Protein AF-A0A853EMF3-F1 (afdb_monomer)

pLDDT: mean 90.05, std 19.2, range [25.66, 98.81]

Mean predicted aligned error: 7.73 Å

Organism: NCBI:txid131109

Sequence (362 aa):
PTPQAPRLLTWITPVLSARHAAAPGSALRLALEADLDLSVNSVAQLEAISAAARAQGATARIHLKVDTGMSRAGAVAEDLPELAEAVAQAQGEGVVAMVGLWSHLSRADEPDSGSTEEHLTRFRAAEEVVRQAGLRPRIRHLAATGGLLWHPEARLDLVRAGIGLYGLSPEPALASSAQLGLRPAMRLEAALLQVKRIEAGQAVSYGGTWSAPTPRWVGLVPLGYSDGIPRAASSCGPVAVGALRTTIVGRVCMDQVVIDLGPATDDHGAHLPAPAQPGDLAVLWGDPASDRDDVADRPGGQVGGGATSAVGSDRGDEGGSSSGGPRRAPVPSADDWALACGTINYEIVTRLGPRVPRCYAL

Secondary structure (DSSP, 8-state):
-BTTB---EE-------HHHHHSTT-HHHHHHHTT-EEEE-SHHHHHHHHHHHHHHT--EEEEEEB-SS--SSSB-TTTHHHHHHHHHHHHHTTSEEEEEEE---SSTT-GGGSHHHHHHHHHHHHHHHHHHTT---SEEE--BHHHHHH-GGG-TT--B--GGGGT--S-TTT--TTTTT------EEEE-SEEEEE-TT-EESGGG-EE-SSSEEEEEES--TTTT--GGGTTT-EEEETTEEEEB-S---SS-EEEEEEESB-TTSPBPPPSS-TTPEEEEE--TTGGGTTTS--PPPPPP--------------------PPPPPPPPPHHHHHHHHTS-HHHHHH---TTS------

Solvent-accessible surface area (backbone atoms only — not comparable to full-atom values): 19929 Å² total; per-residue (Å²): 120,46,97,92,50,64,77,48,73,46,74,85,63,82,83,42,56,42,70,58,17,38,36,88,85,18,73,58,33,51,38,55,77,68,63,39,34,36,42,35,44,46,55,65,41,46,48,12,50,40,31,16,15,57,66,68,77,40,59,39,39,31,27,46,29,35,37,42,74,51,83,80,74,33,22,41,80,85,53,35,58,63,37,31,42,53,51,35,52,39,33,76,72,54,30,32,41,70,44,24,40,34,43,56,70,74,46,36,72,42,76,89,66,56,50,54,61,50,28,50,52,44,45,54,53,48,51,50,52,35,43,73,43,73,46,73,61,80,36,38,32,38,13,36,41,35,18,54,74,70,31,74,83,39,26,70,74,39,65,49,67,50,57,50,76,46,13,38,46,86,38,54,91,82,41,39,24,69,81,70,73,36,61,44,70,61,69,46,69,44,49,23,72,40,57,47,79,46,52,54,68,47,60,30,60,71,88,44,77,29,53,32,90,45,40,24,27,36,33,33,36,77,51,8,45,69,39,32,46,58,58,61,22,37,54,45,26,45,32,15,42,62,61,41,69,38,32,29,42,13,42,48,35,60,58,29,32,37,29,52,62,45,61,32,39,52,100,85,68,50,80,43,74,75,86,66,52,58,62,44,56,37,29,45,25,25,41,52,66,59,75,72,62,71,84,67,84,77,85,74,85,81,79,87,82,84,90,84,88,85,89,86,88,85,88,81,94,74,91,74,79,81,79,74,68,86,67,56,34,68,39,29,31,47,59,56,42,10,60,47,45,75,56,50,41,69,61,54,73,67,43,58,31,88,83,52,82,85,83,82,87,130

Structure (mmCIF, N/CA/C/O backbone):
data_AF-A0A853EMF3-F1
#
_entry.id   AF-A0A853EMF3-F1
#
loop_
_atom_site.group_PDB
_atom_site.id
_atom_site.type_symbol
_atom_site.label_atom_id
_atom_site.label_alt_id
_atom_site.label_comp_id
_atom_site.label_asym_id
_atom_site.label_entity_id
_atom_site.label_seq_id
_atom_site.pdbx_PDB_ins_code
_atom_site.Cartn_x
_atom_site.Cartn_y
_atom_site.Cartn_z
_atom_site.occupancy
_atom_site.B_iso_or_equiv
_atom_site.auth_seq_id
_atom_site.auth_comp_id
_atom_site.auth_asym_id
_atom_site.auth_atom_id
_atom_site.pdbx_PDB_model_num
ATOM 1 N N . PRO A 1 1 ? -18.759 -14.953 11.437 1.00 71.69 1 PRO A N 1
ATOM 2 C CA . PRO A 1 1 ? -18.117 -14.633 10.139 1.00 71.69 1 PRO A CA 1
ATOM 3 C C . PRO A 1 1 ? -17.860 -15.911 9.333 1.00 71.69 1 PRO A C 1
ATOM 5 O O . PRO A 1 1 ? -17.385 -16.890 9.902 1.00 71.69 1 PRO A O 1
ATOM 8 N N . THR A 1 2 ? -18.180 -15.901 8.041 1.00 81.38 2 THR A N 1
ATOM 9 C CA . THR A 1 2 ? -17.811 -16.953 7.074 1.00 81.38 2 THR A CA 1
ATOM 10 C C . THR A 1 2 ? -17.068 -16.307 5.900 1.00 81.38 2 THR A C 1
ATOM 12 O O . THR A 1 2 ? -17.126 -15.084 5.767 1.00 81.38 2 THR A O 1
ATOM 15 N N . PRO A 1 3 ? -16.392 -17.071 5.024 1.00 77.19 3 PRO A N 1
ATOM 16 C CA . PRO A 1 3 ? -15.805 -16.503 3.808 1.00 77.19 3 PRO A CA 1
ATOM 17 C C . PRO A 1 3 ? -16.822 -15.764 2.918 1.00 77.19 3 PRO A C 1
ATOM 19 O O . PRO A 1 3 ? -16.464 -14.807 2.244 1.00 77.19 3 PRO A O 1
ATOM 22 N N . GLN A 1 4 ? -18.095 -16.175 2.945 1.00 81.06 4 GLN A N 1
ATOM 23 C CA . GLN A 1 4 ? -19.189 -15.579 2.167 1.00 81.06 4 GLN A CA 1
ATOM 24 C C . GLN A 1 4 ? -19.880 -14.408 2.886 1.00 81.06 4 GLN A C 1
ATOM 26 O O . GLN A 1 4 ? -20.585 -13.629 2.253 1.00 81.06 4 GLN A O 1
ATOM 31 N N . ALA A 1 5 ? -19.683 -14.282 4.198 1.00 83.75 5 ALA A N 1
ATOM 32 C CA . ALA A 1 5 ? -20.201 -13.201 5.029 1.00 83.75 5 ALA A CA 1
ATOM 33 C C . ALA A 1 5 ? -19.113 -12.769 6.030 1.00 83.75 5 ALA A C 1
ATOM 35 O O . ALA A 1 5 ? -19.186 -13.093 7.232 1.00 83.75 5 ALA A O 1
ATOM 36 N N . PRO A 1 6 ? -18.042 -12.111 5.541 1.00 87.44 6 PRO A N 1
ATOM 37 C CA . PRO A 1 6 ? -16.976 -11.641 6.404 1.00 87.44 6 PRO A CA 1
ATOM 38 C C . PRO A 1 6 ? -17.487 -10.505 7.291 1.00 87.44 6 PRO A C 1
ATOM 40 O O . PRO A 1 6 ? -18.351 -9.722 6.904 1.00 87.44 6 PRO A O 1
ATOM 43 N N . ARG A 1 7 ? -16.912 -10.389 8.490 1.00 90.44 7 ARG A N 1
ATOM 44 C CA . ARG A 1 7 ? -17.042 -9.155 9.268 1.00 90.44 7 ARG A CA 1
ATOM 45 C C . ARG A 1 7 ? -16.013 -8.169 8.751 1.00 90.44 7 ARG A C 1
ATOM 47 O O . ARG A 1 7 ? -14.837 -8.513 8.647 1.00 90.44 7 ARG A O 1
ATOM 54 N N . LEU A 1 8 ? -16.462 -6.963 8.446 1.00 94.94 8 LEU A N 1
ATOM 55 C CA . LEU A 1 8 ? -15.611 -5.894 7.952 1.00 94.94 8 LEU A CA 1
ATOM 56 C C . LEU A 1 8 ? -15.392 -4.878 9.069 1.00 94.94 8 LEU A C 1
ATOM 58 O O . LEU A 1 8 ? -16.347 -4.413 9.683 1.00 94.94 8 LEU A O 1
ATOM 62 N N . LEU A 1 9 ? -14.128 -4.549 9.321 1.00 95.81 9 LEU A N 1
ATOM 63 C CA . LEU A 1 9 ? -13.718 -3.467 10.211 1.00 95.81 9 LEU A CA 1
ATOM 64 C C . LEU A 1 9 ? -13.249 -2.296 9.351 1.00 95.81 9 LEU A C 1
ATOM 66 O O . LEU A 1 9 ? -12.313 -2.453 8.566 1.00 95.81 9 LEU A O 1
ATOM 70 N N . THR A 1 10 ? -13.833 -1.116 9.541 1.00 95.50 10 THR A N 1
ATOM 71 C CA . THR A 1 10 ? -13.239 0.131 9.043 1.00 95.50 10 THR A CA 1
ATOM 72 C C . THR A 1 10 ? -12.489 0.834 10.165 1.00 95.50 10 THR A C 1
ATOM 74 O O . THR A 1 10 ? -12.977 0.959 11.288 1.00 95.50 10 THR A O 1
ATOM 77 N N . TRP A 1 11 ? -11.273 1.292 9.870 1.00 92.25 11 TRP A N 1
ATOM 78 C CA . TRP A 1 11 ? -10.449 2.038 10.824 1.00 92.25 11 TRP A CA 1
ATOM 79 C C . TRP A 1 11 ? -10.275 3.514 10.481 1.00 92.25 11 TRP A C 1
ATOM 81 O O . TRP A 1 11 ? -9.600 4.237 11.216 1.00 92.25 11 TRP A O 1
ATOM 91 N N . ILE A 1 12 ? -10.844 3.946 9.358 1.00 89.06 12 ILE A N 1
ATOM 92 C CA . ILE A 1 12 ? -10.871 5.343 8.942 1.00 89.06 12 ILE A CA 1
ATOM 93 C C . ILE A 1 12 ? -12.295 5.823 9.172 1.00 89.06 12 ILE A C 1
ATOM 95 O O . ILE A 1 12 ? -13.173 5.689 8.321 1.00 89.06 12 ILE A O 1
ATOM 99 N N . THR A 1 13 ? -12.510 6.330 10.377 1.00 85.81 13 THR A N 1
ATOM 100 C CA . THR A 1 13 ? -13.818 6.747 10.869 1.00 85.81 13 THR A CA 1
ATOM 101 C C . THR A 1 13 ? -13.861 8.278 10.880 1.00 85.81 13 THR A C 1
ATOM 103 O O . THR A 1 13 ? -12.957 8.894 11.453 1.00 85.81 13 THR A O 1
ATOM 106 N N . PRO A 1 14 ? -14.847 8.930 10.235 1.00 85.50 14 PRO A N 1
ATOM 107 C CA . PRO A 1 14 ? -14.902 10.387 10.199 1.00 85.50 14 PRO A CA 1
ATOM 108 C C . PRO A 1 14 ? -15.169 10.952 11.597 1.00 85.50 14 PRO A C 1
ATOM 110 O O . PRO A 1 14 ? -15.992 10.424 12.345 1.00 85.50 14 PRO A O 1
ATOM 113 N N . VAL A 1 15 ? -14.509 12.062 11.932 1.00 85.00 15 VAL A N 1
ATOM 114 C CA . VAL A 1 15 ? -14.828 12.836 13.136 1.00 85.00 15 VAL A CA 1
ATOM 115 C C . VAL A 1 15 ? -15.994 13.757 12.794 1.00 85.00 15 VAL A C 1
ATOM 117 O O . VAL A 1 15 ? -15.849 14.696 12.015 1.00 85.00 15 VAL A O 1
ATOM 120 N N . LEU A 1 16 ? -17.169 13.458 13.341 1.00 93.88 16 LEU A N 1
ATOM 121 C CA . LEU A 1 16 ? -18.398 14.219 13.128 1.00 93.88 16 LEU A CA 1
ATOM 122 C C . LEU A 1 16 ? -18.893 14.757 14.467 1.00 93.88 16 LEU A C 1
ATOM 124 O O . LEU A 1 16 ? -18.738 14.103 15.492 1.00 93.88 16 LEU A O 1
ATOM 128 N N . SER A 1 17 ? -19.559 15.911 14.468 1.00 96.50 17 SER A N 1
ATOM 129 C CA . SER A 1 17 ? -20.337 16.295 15.649 1.00 96.50 17 SER A CA 1
ATOM 130 C C . SER A 1 17 ? -21.499 15.316 15.848 1.00 96.50 17 SER A C 1
ATOM 132 O O . SER A 1 17 ? -22.034 14.777 14.874 1.00 96.50 17 SER A O 1
ATOM 134 N N . ALA A 1 18 ? -21.947 15.129 17.093 1.00 95.38 18 ALA A N 1
ATOM 135 C CA . ALA A 1 18 ? -23.045 14.215 17.424 1.00 95.38 18 ALA A CA 1
ATOM 136 C C . ALA A 1 18 ? -24.302 14.442 16.557 1.00 95.38 18 ALA A C 1
ATOM 138 O O . ALA A 1 18 ? -24.909 13.490 16.068 1.00 95.38 18 ALA A O 1
ATOM 139 N N . ARG A 1 19 ? -24.650 15.709 16.283 1.00 96.75 19 ARG A N 1
ATOM 140 C CA . ARG A 1 19 ? -25.778 16.070 15.407 1.00 96.75 19 ARG A CA 1
ATOM 141 C C . ARG A 1 19 ? -25.594 15.564 13.973 1.00 96.75 19 ARG A C 1
ATOM 143 O O . ARG A 1 19 ? -26.536 15.019 13.406 1.00 96.75 19 ARG A O 1
ATOM 150 N N . HIS A 1 20 ? -24.412 15.747 13.381 1.00 97.62 20 HIS A N 1
ATOM 151 C CA . HIS A 1 20 ? -24.139 15.285 12.015 1.00 97.62 20 HIS A CA 1
ATOM 152 C C . HIS A 1 20 ? -24.022 13.762 11.940 1.00 97.62 20 HIS A C 1
ATOM 154 O O . HIS A 1 20 ? -24.464 13.166 10.964 1.00 97.62 20 HIS A O 1
ATOM 160 N N . ALA A 1 21 ? -23.484 13.125 12.980 1.00 97.38 21 ALA A N 1
ATOM 161 C CA . ALA A 1 21 ? -23.436 11.674 13.078 1.00 97.38 21 ALA A CA 1
ATOM 162 C C . ALA A 1 21 ? -24.841 11.047 13.157 1.00 97.38 21 ALA A C 1
ATOM 164 O O . ALA A 1 21 ? -25.104 10.053 12.486 1.00 97.38 21 ALA A O 1
ATOM 165 N N . ALA A 1 22 ? -25.764 11.645 13.914 1.00 97.31 22 ALA A N 1
ATOM 166 C CA . ALA A 1 22 ? -27.142 11.164 14.057 1.00 97.31 22 ALA A CA 1
ATOM 167 C C . ALA A 1 22 ? -28.035 11.422 12.823 1.00 97.31 22 ALA A C 1
ATOM 169 O O . ALA A 1 22 ? -29.068 10.762 12.651 1.00 97.31 22 ALA A O 1
ATOM 170 N N . ALA A 1 23 ? -27.656 12.375 11.965 1.00 97.88 23 ALA A N 1
ATOM 171 C CA . ALA A 1 23 ? -28.446 12.769 10.802 1.00 97.88 23 ALA A CA 1
ATOM 172 C C . ALA A 1 23 ? -28.676 11.585 9.838 1.00 97.88 23 ALA A C 1
ATOM 174 O O . ALA A 1 23 ? -27.732 10.842 9.562 1.00 97.88 23 ALA A O 1
ATOM 175 N N . PRO A 1 24 ? -29.898 11.392 9.303 1.00 96.81 24 PRO A N 1
ATOM 176 C CA . PRO A 1 24 ? -30.169 10.357 8.305 1.00 96.81 24 PRO A CA 1
ATOM 177 C C . PRO A 1 24 ? -29.177 10.401 7.136 1.00 96.81 24 PRO A C 1
ATOM 179 O O . PRO A 1 24 ? -28.864 11.476 6.630 1.00 96.81 24 PRO A O 1
ATOM 182 N N . GLY A 1 25 ? -28.675 9.234 6.725 1.00 95.25 25 GLY A N 1
ATOM 183 C CA . GLY A 1 25 ? -27.697 9.117 5.638 1.00 95.25 25 GLY A CA 1
ATOM 184 C C . GLY A 1 25 ? -26.268 9.550 5.989 1.00 95.25 25 GLY A C 1
ATOM 185 O O . GLY A 1 25 ? -25.425 9.600 5.095 1.00 95.25 25 GLY A O 1
ATOM 186 N N . SER A 1 26 ? -25.958 9.859 7.256 1.00 97.31 26 SER A N 1
ATOM 187 C CA . SER A 1 26 ? -24.572 10.115 7.663 1.00 97.31 26 SER A CA 1
ATOM 188 C C . SER A 1 26 ? -23.684 8.893 7.406 1.00 97.31 26 SER A C 1
ATOM 190 O O . SER A 1 26 ? -24.135 7.750 7.480 1.00 97.31 26 SER A O 1
ATOM 192 N N . ALA A 1 27 ? -22.391 9.119 7.166 1.00 96.06 27 ALA A N 1
ATOM 193 C CA . ALA A 1 27 ? -21.442 8.032 6.920 1.00 96.06 27 ALA A CA 1
ATOM 194 C C . ALA A 1 27 ? -21.389 7.008 8.071 1.00 96.06 27 ALA A C 1
ATOM 196 O O . ALA A 1 27 ? -21.284 5.811 7.821 1.00 96.06 27 ALA A O 1
ATOM 197 N N . LEU A 1 28 ? -21.508 7.461 9.327 1.00 97.19 28 LEU A N 1
ATOM 198 C CA . LEU A 1 28 ? -21.548 6.561 10.484 1.00 97.19 28 LEU A CA 1
ATOM 199 C C . LEU A 1 28 ? -22.831 5.737 10.511 1.00 97.19 28 LEU A C 1
ATOM 201 O O . LEU A 1 28 ? -22.783 4.551 10.811 1.00 97.19 28 LEU A O 1
ATOM 205 N N . ARG A 1 29 ? -23.968 6.333 10.143 1.00 96.75 29 ARG A N 1
ATOM 206 C CA . ARG A 1 29 ? -25.222 5.593 10.046 1.00 96.75 29 ARG A CA 1
ATOM 207 C C . ARG A 1 29 ? -25.193 4.548 8.934 1.00 96.75 29 ARG A C 1
ATOM 209 O O . ARG A 1 29 ? -25.545 3.399 9.179 1.00 96.75 29 ARG A O 1
ATOM 216 N N . LEU A 1 30 ? -24.703 4.917 7.755 1.00 95.94 30 LEU A N 1
ATOM 217 C CA . LEU A 1 30 ? -24.536 3.980 6.643 1.00 95.94 30 LEU A CA 1
ATOM 218 C C . LEU A 1 30 ? -23.600 2.820 7.017 1.00 95.94 30 LEU A C 1
ATOM 220 O O . LEU A 1 30 ? -23.854 1.681 6.642 1.00 95.94 30 LEU A O 1
ATOM 224 N N . ALA A 1 31 ? -22.548 3.087 7.797 1.00 95.88 31 ALA A N 1
ATOM 225 C CA . ALA A 1 31 ? -21.644 2.046 8.276 1.00 95.88 31 ALA A CA 1
ATOM 226 C C . ALA A 1 31 ? -22.318 1.071 9.261 1.00 95.88 31 ALA A C 1
ATOM 228 O O . ALA A 1 31 ? -22.083 -0.132 9.176 1.00 95.88 31 ALA A O 1
ATOM 229 N N . LEU A 1 32 ? -23.167 1.571 10.166 1.00 95.94 32 LEU A N 1
ATOM 230 C CA . LEU A 1 32 ? -23.938 0.731 11.091 1.00 95.94 32 LEU A CA 1
ATOM 231 C C . LEU A 1 32 ? -25.006 -0.099 10.363 1.00 95.94 32 LEU A C 1
ATOM 233 O O . LEU A 1 32 ? -25.146 -1.286 10.640 1.00 95.94 32 LEU A O 1
ATOM 237 N N . GLU A 1 33 ? -25.708 0.496 9.395 1.00 95.62 33 GLU A N 1
ATOM 238 C CA . GLU A 1 33 ? -26.697 -0.192 8.548 1.00 95.62 33 GLU A CA 1
ATOM 239 C C . GLU A 1 33 ? -26.046 -1.302 7.704 1.00 95.62 33 GLU A C 1
ATOM 241 O O . GLU A 1 33 ? -26.648 -2.351 7.487 1.00 95.62 33 GLU A O 1
ATOM 246 N N . ALA A 1 34 ? -24.796 -1.096 7.281 1.00 94.62 34 ALA A N 1
ATOM 247 C CA . ALA A 1 34 ? -23.977 -2.087 6.585 1.00 94.62 34 ALA A CA 1
ATOM 248 C C . ALA A 1 34 ? -23.286 -3.101 7.523 1.00 94.62 34 ALA A C 1
ATOM 250 O O . ALA A 1 34 ? -22.465 -3.891 7.057 1.00 94.62 34 ALA A O 1
ATOM 251 N N . ASP A 1 35 ? -23.601 -3.083 8.824 1.00 94.06 35 ASP A N 1
ATOM 252 C CA . ASP A 1 35 ? -23.089 -4.017 9.833 1.00 94.06 35 ASP A CA 1
ATOM 253 C C . ASP A 1 35 ? -21.545 -4.055 9.917 1.00 94.06 35 ASP A C 1
ATOM 255 O O . ASP A 1 35 ? -20.918 -5.105 10.103 1.00 94.06 35 ASP A O 1
ATOM 259 N N . LEU A 1 36 ? -20.912 -2.883 9.775 1.00 96.25 36 LEU A N 1
ATOM 260 C CA . LEU A 1 36 ? -19.463 -2.718 9.900 1.00 96.25 36 LEU A CA 1
ATOM 261 C C . LEU A 1 36 ? -19.042 -2.596 11.372 1.00 96.25 36 LEU A C 1
ATOM 263 O O . LEU A 1 36 ? -19.653 -1.868 12.155 1.00 96.25 36 LEU A O 1
ATOM 267 N N . ASP A 1 37 ? -17.935 -3.247 11.731 1.00 97.44 37 ASP A N 1
ATOM 268 C CA . ASP A 1 37 ? -17.216 -2.935 12.967 1.00 97.44 37 ASP A CA 1
ATOM 269 C C . ASP A 1 37 ? -16.435 -1.622 12.752 1.00 97.44 37 ASP A C 1
ATOM 271 O O . ASP A 1 37 ? -15.874 -1.377 11.678 1.00 97.44 37 ASP A O 1
ATOM 275 N N . LEU A 1 38 ? -16.398 -0.757 13.768 1.00 97.94 38 LEU A N 1
ATOM 276 C CA . LEU A 1 38 ? -15.785 0.572 13.681 1.00 97.94 38 LEU A CA 1
ATOM 277 C C . LEU A 1 38 ? -14.572 0.678 14.601 1.00 97.94 38 LEU A C 1
ATOM 279 O O . LEU A 1 38 ? -14.643 0.340 15.781 1.00 97.94 38 LEU A O 1
ATOM 283 N N . SER A 1 39 ? -13.455 1.208 14.108 1.00 97.94 39 SER A N 1
ATOM 284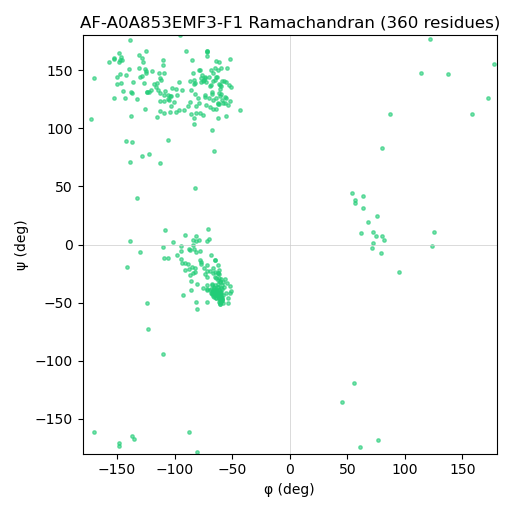 C CA . SER A 1 39 ? -12.369 1.596 15.005 1.00 97.94 39 SER A CA 1
ATOM 285 C C . SER A 1 39 ? -12.694 2.912 15.706 1.00 97.94 39 SER A C 1
ATOM 287 O O . SER A 1 39 ? -13.152 3.862 15.068 1.00 97.94 39 SER A O 1
ATOM 289 N N . VAL A 1 40 ? -12.353 2.989 16.991 1.00 97.69 40 VAL A N 1
ATOM 290 C CA . VAL A 1 40 ? -12.419 4.214 17.798 1.00 97.69 40 VAL A CA 1
ATOM 291 C C . VAL A 1 40 ? -11.068 4.476 18.453 1.00 97.69 40 VAL A C 1
ATOM 293 O O . VAL A 1 40 ? -10.399 3.534 18.881 1.00 97.69 40 VAL A O 1
ATOM 296 N N . ASN A 1 41 ? -10.634 5.734 18.486 1.00 96.62 41 ASN A N 1
ATOM 297 C CA . ASN A 1 41 ? -9.356 6.119 19.094 1.00 96.62 41 ASN A CA 1
ATOM 298 C C . ASN A 1 41 ? -9.396 7.415 19.914 1.00 96.62 41 ASN A C 1
ATOM 300 O O . ASN A 1 41 ? -8.358 7.832 20.412 1.00 96.62 41 ASN A O 1
ATOM 304 N N . SER A 1 42 ? -10.566 8.038 20.063 1.00 97.00 42 SER A N 1
ATOM 305 C CA . SER A 1 42 ? -10.752 9.231 20.888 1.00 97.00 42 SER A CA 1
ATOM 306 C C . SER A 1 42 ? -12.185 9.322 21.406 1.00 97.00 42 SER A C 1
ATOM 308 O O . SER A 1 42 ? -13.104 8.731 20.825 1.00 97.00 42 SER A O 1
ATOM 310 N N . VAL A 1 43 ? -12.387 10.091 22.479 1.00 97.31 43 VAL A N 1
ATOM 311 C CA . VAL A 1 43 ? -13.715 10.315 23.076 1.00 97.31 43 VAL A CA 1
ATOM 312 C C . VAL A 1 43 ? -14.650 10.987 22.069 1.00 97.31 43 VAL A C 1
ATOM 314 O O . VAL A 1 43 ? -15.764 10.520 21.861 1.00 97.31 43 VAL A O 1
ATOM 317 N N . ALA A 1 44 ? -14.170 11.992 21.331 1.00 96.19 44 ALA A N 1
ATOM 318 C CA . ALA A 1 44 ? -14.963 12.663 20.297 1.00 96.19 44 ALA A CA 1
ATOM 319 C C . ALA A 1 44 ? -15.452 11.702 19.191 1.00 96.19 44 ALA A C 1
ATOM 321 O O . ALA A 1 44 ? -16.584 11.811 18.714 1.00 96.19 44 ALA A O 1
ATOM 322 N N . GLN A 1 45 ? -14.627 10.727 18.783 1.00 97.12 45 GLN A N 1
ATOM 323 C CA . GLN A 1 45 ? -15.073 9.686 17.851 1.00 97.12 45 GLN A CA 1
ATOM 324 C C . GLN A 1 45 ? -16.115 8.760 18.482 1.00 97.12 45 GLN A C 1
ATOM 326 O O . GLN A 1 45 ? -17.098 8.417 17.823 1.00 97.12 45 GLN A O 1
ATOM 331 N N . LEU A 1 46 ? -15.920 8.365 19.744 1.00 97.94 46 LEU A N 1
ATOM 332 C CA . LEU A 1 46 ? -16.887 7.547 20.471 1.00 97.94 46 LEU A CA 1
ATOM 333 C C . LEU A 1 46 ? -18.243 8.250 20.573 1.00 97.94 46 LEU A C 1
ATOM 335 O O . LEU A 1 46 ? -19.269 7.617 20.331 1.00 97.94 46 LEU A O 1
ATOM 339 N N . GLU A 1 47 ? -18.266 9.544 20.887 1.00 97.50 47 GLU A N 1
ATOM 340 C CA . GLU A 1 47 ? -19.489 10.346 20.965 1.00 97.50 47 GLU A CA 1
ATOM 341 C C . GLU A 1 47 ? -20.235 10.370 19.629 1.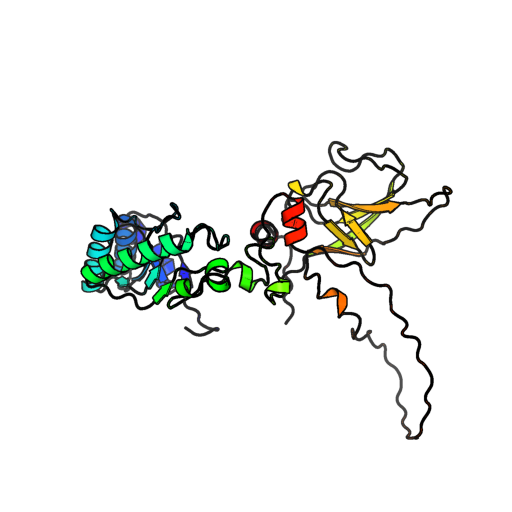00 97.50 47 GLU A C 1
ATOM 343 O O . GLU A 1 47 ? -21.447 10.142 19.594 1.00 97.50 47 GLU A O 1
ATOM 348 N N . ALA A 1 48 ? -19.517 10.577 18.521 1.00 97.81 48 ALA A N 1
ATOM 349 C CA . ALA A 1 48 ? -20.092 10.553 17.181 1.00 97.81 48 ALA A CA 1
ATOM 350 C C . ALA A 1 48 ? -20.707 9.182 16.851 1.00 97.81 48 ALA A C 1
ATOM 352 O O . ALA A 1 48 ? -21.867 9.100 16.439 1.00 97.81 48 ALA A O 1
ATOM 353 N N . ILE A 1 49 ? -19.959 8.098 17.083 1.00 98.19 49 ILE A N 1
ATOM 354 C CA . ILE A 1 49 ? -20.431 6.720 16.874 1.00 98.19 49 ILE A CA 1
ATOM 355 C C . ILE A 1 49 ? -21.668 6.448 17.734 1.00 98.19 49 ILE A C 1
ATOM 357 O O . ILE A 1 49 ? -22.676 5.945 17.238 1.00 98.19 49 ILE A O 1
ATOM 361 N N . SER A 1 50 ? -21.623 6.835 19.006 1.00 98.31 50 SER A N 1
ATOM 362 C CA . SER A 1 50 ? -22.703 6.595 19.958 1.00 98.31 50 SER A CA 1
ATOM 363 C C . SER A 1 50 ? -23.957 7.407 19.617 1.00 98.31 50 SER A C 1
ATOM 365 O O . SER A 1 50 ? -25.073 6.930 19.802 1.00 98.31 50 SER A O 1
ATOM 367 N N . ALA A 1 51 ? -23.814 8.625 19.086 1.00 98.19 51 ALA A N 1
ATOM 368 C CA . ALA A 1 51 ? -24.938 9.422 18.597 1.00 98.19 51 ALA A CA 1
ATOM 369 C C . ALA A 1 51 ? -25.606 8.783 17.368 1.00 98.19 51 ALA A C 1
ATOM 371 O O . ALA A 1 51 ? -26.834 8.704 17.312 1.00 98.19 51 ALA A O 1
ATOM 372 N N . ALA A 1 52 ? -24.812 8.280 16.415 1.00 98.12 52 ALA A N 1
ATOM 373 C CA . ALA A 1 52 ? -25.326 7.544 15.259 1.00 98.12 52 ALA A CA 1
ATOM 374 C C . ALA A 1 52 ? -26.055 6.256 15.680 1.00 98.12 52 ALA A C 1
ATOM 376 O O . ALA A 1 52 ? -27.164 6.000 15.211 1.00 98.12 52 ALA A O 1
ATOM 377 N N . ALA A 1 53 ? -25.471 5.496 16.610 1.00 98.25 53 ALA A N 1
ATOM 378 C CA . ALA A 1 53 ? -26.036 4.261 17.149 1.00 98.25 53 ALA A CA 1
ATOM 379 C C . ALA A 1 53 ? -27.383 4.498 17.848 1.00 98.25 53 ALA A C 1
ATOM 381 O O . ALA A 1 53 ? -28.383 3.866 17.503 1.00 98.25 53 ALA A O 1
ATOM 382 N N . ARG A 1 54 ? -27.451 5.493 18.746 1.00 98.38 54 ARG A N 1
ATOM 383 C CA . ARG A 1 54 ? -28.701 5.885 19.421 1.00 98.38 54 ARG A CA 1
ATOM 384 C C . ARG A 1 54 ? -29.777 6.320 18.429 1.00 98.38 54 ARG A C 1
ATOM 386 O O . ARG A 1 54 ? -30.922 5.907 18.566 1.00 98.38 54 ARG A O 1
ATOM 393 N N . ALA A 1 55 ? -29.416 7.105 17.413 1.00 97.56 55 ALA A N 1
ATOM 394 C CA . ALA A 1 55 ? -30.361 7.562 16.394 1.00 97.56 55 ALA A CA 1
ATOM 395 C C . ALA A 1 55 ? -30.943 6.424 15.535 1.00 97.56 55 ALA A C 1
ATOM 397 O O . ALA A 1 55 ? -32.018 6.589 14.961 1.00 97.56 55 ALA A O 1
ATOM 398 N N . GLN A 1 56 ? -30.247 5.288 15.438 1.00 96.00 56 GLN A N 1
ATOM 399 C CA . GLN A 1 56 ? -30.739 4.085 14.761 1.00 96.00 56 GLN A CA 1
ATOM 400 C C . GLN A 1 56 ? -31.418 3.078 15.691 1.00 96.00 56 GLN A C 1
ATOM 402 O O . GLN A 1 56 ? -32.036 2.138 15.201 1.00 96.00 56 GLN A O 1
ATOM 407 N N . GLY A 1 57 ? -31.287 3.232 17.012 1.00 96.44 57 GLY A N 1
ATOM 408 C CA . GLY A 1 57 ? -31.645 2.170 17.954 1.00 96.44 57 GLY A CA 1
ATOM 409 C C . GLY A 1 57 ? -30.778 0.915 17.783 1.00 96.44 57 GLY A C 1
ATOM 410 O O . GLY A 1 57 ? -31.265 -0.193 17.985 1.00 96.44 57 GLY A O 1
ATOM 411 N N . ALA A 1 58 ? -29.517 1.086 17.377 1.00 96.62 58 ALA A N 1
ATOM 412 C CA . ALA A 1 58 ? -28.559 0.006 17.156 1.00 96.62 58 ALA A CA 1
ATOM 413 C C . ALA A 1 58 ? -27.447 0.022 18.215 1.00 96.62 58 ALA A C 1
ATOM 415 O O . ALA A 1 58 ? -27.157 1.058 18.813 1.00 96.62 58 ALA A O 1
ATOM 416 N N . THR A 1 59 ? -26.776 -1.116 18.399 1.00 98.38 59 THR A N 1
ATOM 417 C CA . THR A 1 59 ? -25.541 -1.209 19.191 1.00 98.38 59 THR A CA 1
ATOM 418 C C . THR A 1 59 ? -24.341 -1.194 18.251 1.00 98.38 59 THR A C 1
ATOM 420 O O . THR A 1 59 ? -24.137 -2.137 17.483 1.00 98.38 59 THR A O 1
ATOM 423 N N . ALA A 1 60 ? -23.517 -0.148 18.311 1.00 98.19 60 ALA A N 1
ATOM 424 C CA . ALA A 1 60 ? -22.321 -0.057 17.480 1.00 98.19 60 ALA A CA 1
ATOM 425 C C . ALA A 1 60 ? -21.230 -1.012 17.974 1.00 98.19 60 ALA A C 1
ATOM 427 O O . ALA A 1 60 ? -20.817 -0.980 19.133 1.00 98.19 60 ALA A O 1
ATOM 428 N N . ARG A 1 61 ? -20.714 -1.846 17.079 1.00 97.88 61 ARG A N 1
ATOM 429 C CA . ARG A 1 61 ? -19.599 -2.743 17.377 1.00 97.88 61 ARG A CA 1
ATOM 430 C C . ARG A 1 61 ? -18.283 -2.022 17.142 1.00 97.88 61 ARG A C 1
ATOM 432 O O . ARG A 1 61 ? -18.038 -1.538 16.039 1.00 97.88 61 ARG A O 1
ATOM 439 N N . ILE A 1 62 ? -17.440 -1.956 18.168 1.00 98.44 62 ILE A N 1
ATOM 440 C CA . ILE A 1 62 ? -16.222 -1.144 18.117 1.00 98.44 62 ILE A CA 1
ATOM 441 C C . ILE A 1 62 ? -14.950 -1.934 18.414 1.00 98.44 62 ILE A C 1
ATOM 443 O O . ILE A 1 62 ? -14.932 -2.863 19.224 1.00 98.44 62 ILE A O 1
ATOM 447 N N . HIS A 1 63 ? -13.866 -1.517 17.768 1.00 98.62 63 HIS A N 1
ATOM 448 C CA . HIS A 1 63 ? -12.502 -1.918 18.080 1.00 98.62 63 HIS A CA 1
ATOM 449 C C . HIS A 1 63 ? -11.742 -0.702 18.617 1.00 98.62 63 HIS A C 1
ATOM 451 O O . HIS A 1 63 ? -11.521 0.275 17.897 1.00 98.62 63 HIS A O 1
ATOM 457 N N . LEU A 1 64 ? -11.330 -0.757 19.882 1.00 98.56 64 LEU A N 1
ATOM 458 C CA . LEU A 1 64 ? -10.536 0.299 20.498 1.00 98.56 64 LEU A CA 1
ATOM 459 C C . LEU A 1 64 ? -9.115 0.242 19.939 1.00 98.56 64 LEU A C 1
ATOM 461 O O . LEU A 1 64 ? -8.436 -0.780 20.059 1.00 98.56 64 LEU A O 1
ATOM 465 N N . LYS A 1 65 ? -8.671 1.324 19.303 1.00 98.69 65 LYS A N 1
ATOM 466 C CA . LYS A 1 65 ? -7.314 1.437 18.781 1.00 98.69 65 LYS A CA 1
ATOM 467 C C . LYS A 1 65 ? -6.444 2.199 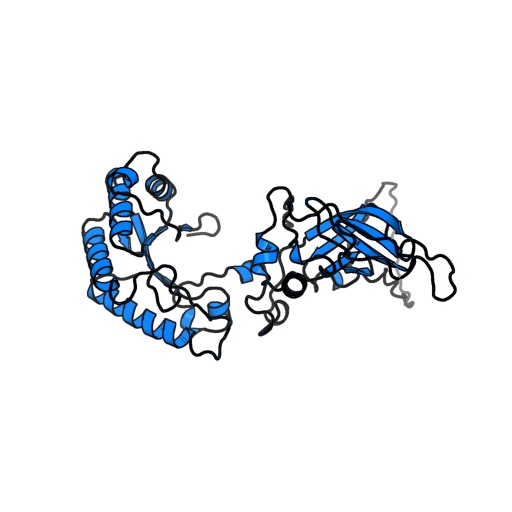19.761 1.00 98.69 65 LYS A C 1
ATOM 469 O O . LYS A 1 65 ? -6.773 3.324 20.124 1.00 98.69 65 LYS A O 1
ATOM 474 N N . VAL A 1 66 ? -5.301 1.625 20.096 1.00 98.56 66 VAL A N 1
ATOM 475 C CA . VAL A 1 66 ? -4.284 2.249 20.948 1.00 98.56 66 VAL A CA 1
ATOM 476 C C . VAL A 1 66 ? -3.038 2.540 20.130 1.00 98.56 66 VAL A C 1
ATOM 478 O O . VAL A 1 66 ? -2.700 1.778 19.219 1.00 98.56 66 VAL A O 1
ATOM 481 N N . ASP A 1 67 ? -2.369 3.652 20.406 1.00 98.50 67 ASP A N 1
ATOM 482 C CA . ASP A 1 67 ? -1.071 3.947 19.813 1.00 98.50 67 ASP A CA 1
ATOM 483 C C . ASP A 1 67 ? 0.027 3.352 20.693 1.00 98.50 67 ASP A C 1
ATOM 485 O O . ASP A 1 67 ? 0.164 3.684 21.867 1.00 98.50 67 ASP A O 1
ATOM 489 N N . THR A 1 68 ? 0.797 2.434 20.119 1.00 98.44 68 THR A N 1
ATOM 490 C CA . THR A 1 68 ? 1.895 1.741 20.808 1.00 98.44 68 THR A CA 1
ATOM 491 C C . THR A 1 68 ? 3.270 2.196 20.309 1.00 98.44 68 THR A C 1
ATOM 493 O O . THR A 1 68 ? 4.281 1.574 20.629 1.00 98.44 68 THR A O 1
ATOM 496 N N . GLY A 1 69 ? 3.319 3.293 19.544 1.00 96.56 69 GLY A N 1
ATOM 497 C CA . GLY A 1 69 ? 4.549 3.869 18.992 1.00 96.56 69 GLY A CA 1
ATOM 498 C C . GLY A 1 69 ? 4.534 4.053 17.475 1.00 96.56 69 GLY A C 1
ATOM 499 O O . GLY A 1 69 ? 5.580 4.312 16.895 1.00 96.56 69 GLY A O 1
ATOM 500 N N . MET A 1 70 ? 3.377 3.906 16.812 1.00 96.25 70 MET A N 1
ATOM 501 C CA . MET A 1 70 ? 3.274 4.220 15.381 1.00 96.25 70 MET A CA 1
ATOM 502 C C . MET A 1 70 ? 3.073 5.724 15.155 1.00 96.25 70 MET A C 1
ATOM 504 O O . MET A 1 70 ? 3.365 6.212 14.066 1.00 96.25 70 MET A O 1
ATOM 508 N N . SER A 1 71 ? 2.550 6.442 16.156 1.00 95.12 71 SER A N 1
ATOM 509 C CA . SER A 1 71 ? 2.300 7.890 16.107 1.00 95.12 71 SER A CA 1
ATOM 510 C C . SER A 1 71 ? 1.441 8.293 14.906 1.00 95.12 71 SER A C 1
ATOM 512 O O . SER A 1 71 ? 1.730 9.252 14.194 1.00 95.12 71 SER A O 1
ATOM 514 N N . ARG A 1 72 ? 0.373 7.520 14.662 1.00 93.00 72 ARG A N 1
ATOM 515 C CA . ARG A 1 72 ? -0.565 7.744 13.546 1.00 93.00 72 ARG A CA 1
ATOM 516 C C . ARG A 1 72 ? -1.998 7.903 14.025 1.00 93.00 72 ARG A C 1
ATOM 518 O O . ARG A 1 72 ? -2.580 8.970 13.928 1.00 93.00 72 ARG A O 1
ATOM 525 N N . ALA A 1 73 ? -2.605 6.805 14.450 1.00 93.56 73 ALA A N 1
ATOM 526 C CA . ALA A 1 73 ? -3.970 6.792 14.949 1.00 93.56 73 ALA A CA 1
ATOM 527 C C . ALA A 1 73 ? -4.054 5.734 16.037 1.00 93.56 73 ALA A C 1
ATOM 529 O O . ALA A 1 73 ? -3.539 4.631 15.839 1.00 93.56 73 ALA A O 1
ATOM 530 N N . GLY A 1 74 ? -4.771 6.049 17.106 1.00 97.25 74 GLY A N 1
ATOM 531 C CA . GLY A 1 74 ? -4.837 5.255 18.325 1.00 97.25 74 GLY A CA 1
ATOM 532 C C . GLY A 1 74 ? -4.770 6.187 19.531 1.00 97.25 74 GLY A C 1
ATOM 533 O O . GLY A 1 74 ? -4.124 7.226 19.446 1.00 97.25 74 GLY A O 1
ATOM 534 N N . ALA A 1 75 ? -5.447 5.834 20.619 1.00 98.19 75 ALA A N 1
ATOM 535 C CA . ALA A 1 75 ? -5.314 6.566 21.872 1.00 98.19 75 ALA A CA 1
ATOM 536 C C . ALA A 1 75 ? -3.901 6.366 22.426 1.00 98.19 75 ALA A C 1
ATOM 538 O O . ALA A 1 75 ? -3.428 5.226 22.511 1.00 98.19 75 ALA A O 1
ATOM 539 N N . VAL A 1 76 ? -3.232 7.462 22.774 1.00 98.38 76 VAL A N 1
ATOM 540 C CA . VAL A 1 76 ? -1.957 7.406 23.495 1.00 98.38 76 VAL A CA 1
ATOM 541 C C . VAL A 1 76 ? -2.196 6.970 24.941 1.00 98.38 76 VAL A C 1
ATOM 543 O O . VAL A 1 76 ? -3.329 6.967 25.421 1.00 98.38 76 VAL A O 1
ATOM 546 N N . ALA A 1 77 ? -1.131 6.586 25.646 1.00 97.94 77 ALA A N 1
ATOM 547 C CA . ALA A 1 77 ? -1.233 6.069 27.012 1.00 97.94 77 ALA A CA 1
ATOM 548 C C . ALA A 1 77 ? -1.907 7.052 27.989 1.00 97.94 77 ALA A C 1
ATOM 550 O O . ALA A 1 77 ? -2.586 6.612 28.910 1.00 97.94 77 ALA A O 1
ATOM 551 N N . GLU A 1 78 ? -1.731 8.355 27.766 1.00 98.19 78 GLU A N 1
ATOM 552 C CA . GLU A 1 78 ? -2.305 9.431 28.582 1.00 98.19 78 GLU A CA 1
ATOM 553 C C . GLU A 1 78 ? -3.825 9.569 28.385 1.00 98.19 78 GLU A C 1
ATOM 555 O O . GLU A 1 78 ? -4.547 9.745 29.361 1.00 98.19 78 GLU A O 1
ATOM 560 N N . ASP A 1 79 ? -4.314 9.399 27.152 1.00 98.25 79 ASP A N 1
ATOM 561 C CA . ASP A 1 79 ? -5.736 9.554 26.796 1.00 98.25 79 ASP A CA 1
ATOM 562 C C . ASP A 1 79 ? -6.544 8.256 26.977 1.00 98.25 79 ASP A C 1
ATOM 564 O O . ASP A 1 79 ? -7.777 8.260 27.045 1.00 98.25 79 ASP A O 1
ATOM 568 N N . LEU A 1 80 ? -5.861 7.107 26.998 1.00 98.69 80 LEU A N 1
ATOM 569 C CA . LEU A 1 80 ? -6.503 5.796 27.026 1.00 98.69 80 LEU A CA 1
ATOM 570 C C . LEU A 1 80 ? -7.413 5.572 28.249 1.00 98.69 80 LEU A C 1
ATOM 572 O O . LEU A 1 80 ? -8.481 4.996 28.040 1.00 98.69 80 LEU A O 1
ATOM 576 N N . PRO A 1 81 ? -7.060 5.982 29.486 1.00 98.75 81 PRO A N 1
ATOM 577 C CA . PRO A 1 81 ? -7.942 5.807 30.640 1.00 98.75 81 PRO A CA 1
ATOM 578 C C . PRO A 1 81 ? -9.306 6.481 30.450 1.00 98.75 81 PRO A C 1
ATOM 580 O O . PRO A 1 81 ? -10.331 5.813 30.573 1.00 98.75 81 PRO A O 1
ATOM 583 N N . GLU A 1 82 ? -9.321 7.757 30.048 1.00 98.69 82 GLU A N 1
ATOM 584 C CA . GLU A 1 82 ? -10.558 8.516 29.810 1.00 98.69 82 GLU A CA 1
ATOM 585 C C . GLU A 1 82 ? -11.407 7.858 28.713 1.00 98.69 82 GLU A C 1
ATOM 587 O O . GLU A 1 82 ? -12.611 7.640 28.871 1.00 98.69 82 GLU A O 1
ATOM 592 N N . LEU A 1 83 ? -10.773 7.466 27.604 1.00 98.75 83 LEU A N 1
ATOM 593 C CA . LEU A 1 83 ? -11.476 6.789 26.521 1.00 98.75 83 LEU A CA 1
ATOM 594 C C . LEU A 1 83 ? -12.032 5.424 26.951 1.00 98.75 83 LEU A C 1
ATOM 596 O O . LEU A 1 83 ? -13.148 5.073 26.569 1.00 98.75 83 LEU A O 1
ATOM 600 N N . ALA A 1 84 ? -11.280 4.642 27.725 1.00 98.81 84 ALA A N 1
ATOM 601 C CA . ALA A 1 84 ? -11.723 3.336 28.202 1.00 98.81 84 ALA A CA 1
ATOM 602 C C . ALA A 1 84 ? -12.931 3.462 29.143 1.00 98.81 84 ALA A C 1
ATOM 604 O O . ALA A 1 84 ? -13.891 2.705 28.998 1.00 98.81 84 ALA A O 1
ATOM 605 N N . GLU A 1 85 ? -12.933 4.442 30.047 1.00 98.81 85 GLU A N 1
ATOM 606 C CA . GLU A 1 85 ? -14.081 4.744 30.909 1.00 98.81 85 GLU A CA 1
ATOM 607 C C . GLU A 1 85 ? -15.311 5.154 30.090 1.00 98.81 85 GLU A C 1
ATOM 609 O O . GLU A 1 85 ? -16.401 4.609 30.288 1.00 98.81 85 GLU A O 1
ATOM 614 N N . ALA A 1 86 ? -15.137 6.034 29.100 1.00 98.75 86 ALA A N 1
ATOM 615 C CA . ALA A 1 86 ? -16.224 6.450 28.217 1.00 98.75 86 ALA A CA 1
ATOM 616 C C . ALA A 1 86 ? -16.798 5.270 27.407 1.00 98.75 86 ALA A C 1
ATOM 618 O O . ALA A 1 86 ? -18.018 5.143 27.257 1.00 98.75 86 ALA A O 1
ATOM 619 N N . VAL A 1 87 ? -15.940 4.365 26.917 1.00 98.81 87 VAL A N 1
ATOM 620 C CA . VAL A 1 87 ? -16.368 3.135 26.230 1.00 98.81 87 VAL A CA 1
ATOM 621 C C . VAL A 1 87 ? -17.134 2.212 27.181 1.00 98.81 87 VAL A C 1
ATOM 623 O O . VAL A 1 87 ? -18.168 1.667 26.791 1.00 98.81 87 VAL A O 1
ATOM 626 N N . ALA A 1 88 ? -16.667 2.040 28.419 1.00 98.81 88 ALA A N 1
ATOM 627 C CA . ALA A 1 88 ? -17.336 1.216 29.424 1.00 98.81 88 ALA A CA 1
ATOM 628 C C . ALA A 1 88 ? -18.737 1.742 29.753 1.00 98.81 88 ALA A C 1
ATOM 630 O O . ALA A 1 88 ? -19.694 0.964 29.763 1.00 98.81 88 ALA A O 1
ATOM 631 N N . GLN A 1 89 ? -18.873 3.058 29.927 1.00 98.75 89 GLN A N 1
ATOM 632 C CA . GLN A 1 89 ? -20.158 3.713 30.153 1.00 98.75 89 GLN A CA 1
ATOM 633 C C . GLN A 1 89 ? -21.117 3.494 28.973 1.00 98.75 89 GLN A C 1
ATOM 635 O O . GLN A 1 89 ? -22.229 2.996 29.156 1.00 98.75 89 GLN A O 1
ATOM 640 N N . ALA A 1 90 ? -20.672 3.778 27.745 1.00 98.62 90 ALA A N 1
ATOM 641 C CA . ALA A 1 90 ? -21.488 3.583 26.547 1.00 98.62 90 ALA A CA 1
ATOM 642 C C . ALA A 1 90 ? -21.878 2.106 26.327 1.00 98.62 90 ALA A C 1
ATOM 644 O O . ALA A 1 90 ? -22.950 1.817 25.787 1.00 98.62 90 ALA A O 1
ATOM 645 N N . GLN A 1 91 ? -21.029 1.162 26.749 1.00 98.62 91 GLN A N 1
ATOM 646 C CA . GLN A 1 91 ? -21.341 -0.265 26.709 1.00 98.62 91 GLN A CA 1
ATOM 647 C C . GLN A 1 91 ? -22.380 -0.659 27.765 1.00 98.62 91 GLN A C 1
ATOM 649 O O . GLN A 1 91 ? -23.273 -1.449 27.463 1.00 98.62 91 GLN A O 1
ATOM 654 N N . GLY A 1 92 ? -22.306 -0.096 28.974 1.00 98.25 92 GLY A N 1
ATOM 655 C CA . GLY A 1 92 ? -23.317 -0.287 30.020 1.00 98.25 92 GLY A CA 1
ATOM 656 C C . GLY A 1 92 ? -24.706 0.211 29.607 1.00 98.25 92 GLY A C 1
ATOM 657 O O . GLY A 1 92 ? -25.712 -0.393 29.967 1.00 98.25 92 GLY A O 1
ATOM 658 N N . GLU A 1 93 ? -24.759 1.256 28.779 1.00 98.12 93 GLU A N 1
ATOM 659 C CA . GLU A 1 93 ? -25.990 1.775 28.165 1.00 98.12 93 GLU A CA 1
ATOM 660 C C . GLU A 1 93 ? -26.490 0.935 26.972 1.00 98.12 93 GLU A C 1
ATOM 662 O O . GLU A 1 93 ? -27.549 1.224 26.416 1.00 98.12 93 GLU A O 1
ATOM 667 N N . GLY A 1 94 ? -25.735 -0.080 26.536 1.00 98.31 94 GLY A N 1
ATOM 668 C CA . GLY A 1 94 ? -26.057 -0.901 25.363 1.00 98.31 94 GLY A CA 1
ATOM 669 C C . GLY A 1 94 ? -25.865 -0.190 24.017 1.00 98.31 94 GLY A C 1
ATOM 670 O O . GLY A 1 94 ? -26.274 -0.710 22.978 1.00 98.31 94 GLY A O 1
ATOM 671 N N . VAL A 1 95 ? -25.238 0.989 24.011 1.00 98.56 95 VAL A N 1
ATOM 672 C CA . VAL A 1 95 ? -25.051 1.821 22.811 1.00 98.56 95 VAL A CA 1
ATOM 673 C C . VAL A 1 95 ? -23.880 1.325 21.972 1.00 98.56 95 VAL A C 1
ATOM 675 O O . VAL A 1 95 ? -23.925 1.377 20.741 1.00 98.56 95 VAL A O 1
ATOM 678 N N . VAL A 1 96 ? -22.840 0.810 22.627 1.00 98.44 96 VAL A N 1
ATOM 679 C CA . VAL A 1 96 ? -21.694 0.187 21.962 1.00 98.44 96 VAL A CA 1
ATOM 680 C C . VAL A 1 96 ? -21.419 -1.204 22.523 1.00 98.44 96 VAL A C 1
ATOM 682 O O . VAL A 1 96 ? -21.768 -1.520 23.655 1.00 98.44 96 VAL A O 1
ATOM 685 N N . ALA A 1 97 ? -20.754 -2.037 21.735 1.00 98.19 97 ALA A N 1
ATOM 686 C CA . ALA A 1 97 ? -20.179 -3.298 22.176 1.00 98.19 97 ALA A CA 1
ATOM 687 C C . ALA A 1 97 ? -18.698 -3.314 21.797 1.00 98.19 97 ALA A C 1
ATOM 689 O O . ALA A 1 97 ? -18.360 -3.287 20.609 1.00 98.19 97 ALA A O 1
ATOM 690 N N . MET A 1 98 ? -17.808 -3.372 22.791 1.00 97.88 98 MET A N 1
ATOM 691 C CA . MET A 1 98 ? -16.376 -3.485 22.534 1.00 97.88 98 MET A CA 1
ATOM 692 C C . MET A 1 98 ? -16.033 -4.912 22.106 1.00 97.88 98 MET A C 1
ATOM 694 O O . MET A 1 98 ? -16.104 -5.865 22.880 1.00 97.88 98 MET A O 1
ATOM 698 N N . VAL A 1 99 ? -15.648 -5.052 20.844 1.00 97.75 99 VAL A N 1
ATOM 699 C CA . VAL A 1 99 ? -15.311 -6.333 20.220 1.00 97.75 99 VAL A CA 1
ATOM 700 C C . VAL A 1 99 ? -13.823 -6.608 20.338 1.00 97.75 99 VAL A C 1
ATOM 702 O O . VAL A 1 99 ? -13.435 -7.733 20.658 1.00 97.75 99 VAL A O 1
ATOM 705 N N . GLY A 1 100 ? -12.991 -5.594 20.100 1.00 98.19 100 GLY A N 1
ATOM 706 C CA . GLY A 1 100 ? -11.553 -5.792 20.037 1.00 98.19 100 GLY A CA 1
ATOM 707 C C . GLY A 1 100 ? -10.716 -4.630 20.537 1.00 98.19 100 GLY A C 1
ATOM 708 O O . GLY A 1 100 ? -11.179 -3.496 20.644 1.00 98.19 100 GLY A O 1
ATOM 709 N N . LEU A 1 101 ? -9.464 -4.953 20.839 1.00 98.81 101 LEU A N 1
ATOM 710 C CA . LEU A 1 101 ? -8.395 -4.015 21.163 1.00 98.81 101 LEU A CA 1
ATOM 711 C C . LEU A 1 101 ? -7.275 -4.214 20.149 1.00 98.81 101 LEU A C 1
ATOM 713 O O . LEU A 1 101 ? -6.886 -5.350 19.861 1.00 98.81 101 LEU A O 1
ATOM 717 N N . TRP A 1 102 ? -6.753 -3.131 19.586 1.00 98.81 102 TRP A N 1
ATOM 718 C CA . TRP A 1 102 ? -5.760 -3.267 18.533 1.00 98.81 102 TRP A CA 1
ATOM 719 C C . TRP A 1 102 ? -4.792 -2.108 18.404 1.00 98.81 102 TRP A C 1
ATOM 721 O O . TRP A 1 102 ? -5.045 -0.989 18.840 1.00 98.81 102 TRP A O 1
ATOM 731 N N . SER A 1 103 ? -3.670 -2.397 17.755 1.00 98.62 103 SER A N 1
ATOM 732 C CA . SER A 1 103 ? -2.684 -1.403 17.352 1.00 98.62 103 SER A CA 1
ATOM 733 C C . SER A 1 103 ? -2.003 -1.833 16.050 1.00 98.62 103 SER A C 1
ATOM 735 O O . SER A 1 103 ? -2.438 -2.775 15.373 1.00 98.62 103 SER A O 1
ATOM 737 N N . HIS A 1 104 ? -0.954 -1.118 15.662 1.00 98.38 104 HIS A N 1
ATOM 738 C CA . HIS A 1 104 ? -0.196 -1.370 14.448 1.00 98.38 104 HIS A CA 1
ATOM 739 C C . HIS A 1 104 ? 1.296 -1.223 14.737 1.00 98.38 104 HIS A C 1
ATOM 741 O O . HIS A 1 104 ? 1.710 -0.235 15.338 1.00 98.38 104 HIS A O 1
ATOM 747 N N . LEU A 1 105 ? 2.076 -2.214 14.313 1.00 98.25 105 LEU A N 1
ATOM 748 C CA . LEU A 1 105 ? 3.529 -2.196 14.434 1.00 98.25 105 LEU A CA 1
ATOM 749 C C . LEU A 1 105 ? 4.117 -1.198 13.433 1.00 98.25 105 LEU A C 1
ATOM 751 O O . LEU A 1 105 ? 3.639 -1.117 12.300 1.00 98.25 105 LEU A O 1
ATOM 755 N N . SER A 1 106 ? 5.132 -0.446 13.851 1.00 96.88 106 SER A N 1
ATOM 756 C CA . SER A 1 106 ? 5.809 0.533 12.993 1.00 96.88 106 SER A CA 1
ATOM 757 C C . SER A 1 106 ? 6.933 -0.087 12.159 1.00 96.88 106 SER A C 1
ATOM 759 O O . SER A 1 106 ? 7.071 0.256 10.990 1.00 96.88 106 SER A O 1
ATOM 761 N N . ARG A 1 107 ? 7.699 -1.014 12.748 1.00 97.12 107 ARG A N 1
ATOM 762 C CA . ARG A 1 107 ? 8.918 -1.604 12.166 1.00 97.12 107 ARG A CA 1
ATOM 763 C C . ARG A 1 107 ? 8.939 -3.131 12.279 1.00 97.12 107 ARG A C 1
ATOM 765 O O . ARG A 1 107 ? 9.961 -3.734 12.579 1.00 97.12 107 ARG A O 1
ATOM 772 N N . ALA A 1 108 ? 7.788 -3.773 12.062 1.00 97.12 108 ALA A N 1
ATOM 773 C CA . ALA A 1 108 ? 7.693 -5.239 12.110 1.00 97.12 108 ALA A CA 1
ATOM 774 C C . ALA A 1 108 ? 8.572 -5.930 11.058 1.00 97.12 108 ALA A C 1
ATOM 776 O O . ALA A 1 108 ? 8.972 -7.077 11.238 1.00 97.12 108 ALA A O 1
ATOM 777 N N . ASP A 1 109 ? 8.855 -5.214 9.976 1.00 95.25 109 ASP A N 1
ATOM 778 C CA . ASP A 1 109 ? 9.677 -5.663 8.863 1.00 95.25 109 ASP A CA 1
ATOM 779 C C . ASP A 1 109 ? 11.190 -5.513 9.146 1.00 95.25 109 ASP A C 1
ATOM 781 O O . ASP A 1 109 ? 12.023 -5.861 8.317 1.00 95.25 109 ASP A O 1
ATOM 785 N N . GLU A 1 110 ? 11.552 -5.060 10.354 1.00 96.69 110 GLU A N 1
ATOM 786 C CA . GLU A 1 110 ? 12.923 -4.966 10.864 1.00 96.69 110 GLU A CA 1
ATOM 787 C C . GLU A 1 110 ? 13.049 -5.791 12.165 1.00 96.69 110 GLU A C 1
ATOM 789 O O . GLU A 1 110 ? 13.008 -5.219 13.264 1.00 96.69 110 GLU A O 1
ATOM 794 N N . PRO A 1 111 ? 13.155 -7.136 12.084 1.00 93.69 111 PRO A N 1
ATOM 795 C CA . PRO A 1 111 ? 13.005 -8.015 13.246 1.00 93.69 111 PRO A CA 1
ATOM 796 C C . PRO A 1 111 ? 13.990 -7.743 14.383 1.00 93.69 111 PRO A C 1
ATOM 798 O O . PRO A 1 111 ? 13.606 -7.804 15.543 1.00 93.69 111 PRO A O 1
ATOM 801 N N . ASP A 1 112 ? 15.223 -7.354 14.058 1.00 95.31 112 ASP A N 1
ATOM 802 C CA . ASP A 1 112 ? 16.284 -7.125 15.048 1.00 95.31 112 ASP A CA 1
ATOM 803 C C . ASP A 1 112 ? 16.245 -5.719 15.679 1.00 95.31 112 ASP A C 1
ATOM 805 O O . ASP A 1 112 ? 17.133 -5.341 16.444 1.00 95.31 112 ASP A O 1
ATOM 809 N N . SER A 1 113 ? 15.240 -4.900 15.352 1.00 96.75 113 SER A N 1
ATOM 810 C CA . SER A 1 113 ? 15.180 -3.501 15.794 1.00 96.75 113 SER A CA 1
ATOM 811 C C . SER A 1 113 ? 14.756 -3.303 17.254 1.00 96.75 113 SER A C 1
ATOM 813 O O . SER A 1 113 ? 14.885 -2.190 17.765 1.00 96.75 113 SER A O 1
ATOM 815 N N . GLY A 1 114 ? 14.191 -4.329 17.902 1.00 97.12 114 GLY A N 1
ATOM 816 C CA . GLY A 1 114 ? 13.573 -4.236 19.233 1.00 97.12 114 GLY A CA 1
ATOM 817 C C . GLY A 1 114 ? 12.235 -3.477 19.267 1.00 97.12 114 GLY A C 1
ATOM 818 O O . GLY A 1 114 ? 11.597 -3.362 20.315 1.00 97.12 114 GLY A O 1
ATOM 819 N N . SER A 1 115 ? 11.793 -2.923 18.131 1.00 97.88 115 SER A N 1
ATOM 820 C CA . SER A 1 115 ? 10.594 -2.085 18.067 1.00 97.88 115 SER A CA 1
ATOM 821 C C . SER A 1 115 ? 9.322 -2.884 18.358 1.00 97.88 115 SER A C 1
ATOM 823 O O . SER A 1 115 ? 8.442 -2.404 19.077 1.00 97.88 115 SER A O 1
ATOM 825 N N . THR A 1 116 ? 9.209 -4.109 17.835 1.00 98.00 116 THR A N 1
ATOM 826 C CA . THR A 1 116 ? 8.014 -4.943 18.030 1.00 98.00 116 THR A CA 1
ATOM 827 C C . THR A 1 116 ? 7.816 -5.307 19.501 1.00 98.00 116 THR A C 1
ATOM 829 O O . THR A 1 116 ? 6.694 -5.247 20.009 1.00 98.00 116 THR A O 1
ATOM 832 N N . GLU A 1 117 ? 8.895 -5.601 20.217 1.00 98.25 117 GLU A N 1
ATOM 833 C CA . GLU A 1 117 ? 8.907 -5.916 21.641 1.00 98.25 117 GLU A CA 1
ATOM 834 C C . GLU A 1 117 ? 8.449 -4.722 22.489 1.00 98.25 117 GLU A C 1
ATOM 836 O O . GLU A 1 117 ? 7.658 -4.883 23.429 1.00 98.25 117 GLU A O 1
ATOM 841 N N . GLU A 1 118 ? 8.867 -3.504 22.130 1.00 98.50 118 GLU A N 1
ATOM 842 C CA . GLU A 1 118 ? 8.360 -2.281 22.758 1.00 98.50 118 GLU A CA 1
ATOM 843 C C . GLU A 1 118 ? 6.863 -2.079 22.493 1.00 98.50 118 GLU A C 1
ATOM 845 O O . GLU A 1 118 ? 6.097 -1.793 23.420 1.00 98.50 118 GLU A O 1
ATOM 850 N N . HIS A 1 119 ? 6.426 -2.261 21.241 1.00 98.56 119 HIS A N 1
ATOM 851 C CA . HIS A 1 119 ? 5.015 -2.184 20.864 1.00 98.56 119 HIS A CA 1
ATOM 852 C C . HIS A 1 119 ? 4.171 -3.189 21.664 1.00 98.56 119 HIS A C 1
ATOM 854 O O . HIS A 1 119 ? 3.109 -2.830 22.170 1.00 98.56 119 HIS A O 1
ATOM 860 N N . LEU A 1 120 ? 4.645 -4.426 21.832 1.00 98.62 120 LEU A N 1
ATOM 861 C CA . LEU A 1 120 ? 3.988 -5.466 22.628 1.00 98.62 120 LEU A CA 1
ATOM 862 C C . LEU A 1 120 ? 3.915 -5.113 24.110 1.00 98.62 120 LEU A C 1
ATOM 864 O O . LEU A 1 120 ? 2.878 -5.322 24.740 1.00 98.62 120 LEU A O 1
ATOM 868 N N . THR A 1 121 ? 4.991 -4.560 24.667 1.00 98.69 121 THR A N 1
ATOM 869 C CA . THR A 1 121 ? 5.021 -4.107 26.063 1.00 98.69 121 THR A CA 1
ATOM 870 C C . THR A 1 121 ? 3.972 -3.021 26.297 1.00 98.69 121 THR A C 1
ATOM 872 O O . THR A 1 121 ? 3.161 -3.128 27.219 1.00 98.69 121 THR A O 1
ATOM 875 N N . ARG A 1 122 ? 3.911 -2.018 25.412 1.00 98.75 122 ARG A N 1
ATOM 876 C CA . ARG A 1 122 ? 2.902 -0.946 25.464 1.00 98.75 122 ARG A CA 1
ATOM 877 C C . ARG A 1 122 ? 1.488 -1.477 25.220 1.00 98.75 122 ARG A C 1
ATOM 879 O O . ARG A 1 122 ? 0.554 -1.042 25.885 1.00 98.75 122 ARG A O 1
ATOM 886 N N . PHE A 1 123 ? 1.323 -2.446 24.320 1.00 98.75 123 PHE A N 1
ATOM 887 C CA . PHE A 1 123 ? 0.030 -3.080 24.056 1.00 98.75 123 PHE A CA 1
ATOM 888 C C . PHE A 1 123 ? -0.510 -3.817 25.290 1.00 98.75 123 PHE A C 1
ATOM 890 O O . PHE A 1 123 ? -1.676 -3.648 25.634 1.00 98.75 123 PHE A O 1
ATOM 897 N N . ARG A 1 124 ? 0.343 -4.561 26.005 1.00 98.56 124 ARG A N 1
ATOM 898 C CA . ARG A 1 124 ? -0.023 -5.248 27.257 1.00 98.56 124 ARG A CA 1
ATOM 899 C C . ARG A 1 124 ? -0.366 -4.272 28.383 1.00 98.56 124 ARG A C 1
ATOM 901 O O . ARG A 1 124 ? -1.289 -4.522 29.151 1.00 98.56 124 ARG A O 1
ATOM 908 N N . ALA A 1 125 ? 0.336 -3.142 28.469 1.00 98.69 125 ALA A N 1
ATOM 909 C CA . ALA A 1 125 ? -0.024 -2.077 29.406 1.00 98.69 125 ALA A CA 1
ATOM 910 C C . ALA A 1 125 ? -1.403 -1.474 29.074 1.00 98.69 125 ALA A C 1
ATOM 912 O O . ALA A 1 125 ? -2.222 -1.264 29.965 1.00 98.69 125 ALA A O 1
ATOM 913 N N . ALA A 1 126 ? -1.698 -1.267 27.788 1.00 98.69 126 ALA A N 1
ATOM 914 C CA . ALA A 1 126 ? -3.008 -0.809 27.336 1.00 98.69 126 ALA A CA 1
ATOM 915 C C . ALA A 1 126 ? -4.127 -1.831 27.617 1.00 98.69 126 ALA A C 1
ATOM 917 O O . ALA A 1 126 ? -5.221 -1.439 28.022 1.00 98.69 126 ALA A O 1
ATOM 918 N N . GLU A 1 127 ? -3.864 -3.135 27.452 1.00 98.50 127 GLU A N 1
ATOM 919 C CA . GLU A 1 127 ? -4.793 -4.205 27.850 1.00 98.50 127 GLU A CA 1
ATOM 920 C C . GLU A 1 127 ? -5.187 -4.087 29.326 1.00 98.50 127 GLU A C 1
ATOM 922 O O . GLU A 1 127 ? -6.361 -4.242 29.663 1.00 98.50 127 GLU A O 1
ATOM 927 N N . GLU A 1 128 ? -4.226 -3.782 30.199 1.00 98.56 128 GLU A N 1
ATOM 928 C CA . GLU A 1 128 ? -4.470 -3.631 31.631 1.00 98.56 128 GLU A CA 1
ATOM 929 C C . GLU A 1 128 ? -5.361 -2.420 31.945 1.00 98.56 128 GLU A C 1
ATOM 931 O O . GLU A 1 128 ? -6.328 -2.569 32.690 1.00 98.56 128 GLU A O 1
ATOM 936 N N . VAL A 1 129 ? -5.122 -1.261 31.319 1.00 98.69 129 VAL A N 1
ATOM 937 C CA . VAL A 1 129 ? -5.984 -0.067 31.464 1.00 98.69 129 VAL A CA 1
ATOM 938 C C . VAL A 1 129 ? -7.422 -0.374 31.035 1.00 98.69 129 VAL A C 1
ATOM 940 O O . VAL A 1 129 ? -8.377 -0.125 31.772 1.00 98.69 129 VAL A O 1
ATOM 943 N N . VAL A 1 130 ? -7.589 -1.001 29.868 1.00 98.38 130 VAL A N 1
ATOM 944 C CA . VAL A 1 130 ? -8.903 -1.415 29.350 1.00 98.38 130 VAL A CA 1
ATOM 945 C C . VAL A 1 130 ? -9.582 -2.402 30.307 1.00 98.38 130 VAL A C 1
ATOM 947 O O . VAL A 1 130 ? -10.783 -2.307 30.569 1.00 98.38 130 VAL A O 1
ATOM 950 N N . ARG A 1 131 ? -8.820 -3.340 30.881 1.00 98.31 131 ARG A N 1
ATOM 951 C CA . ARG A 1 131 ? -9.332 -4.322 31.843 1.00 98.31 131 ARG A CA 1
ATOM 952 C C . ARG A 1 131 ? -9.793 -3.664 33.146 1.00 98.31 131 ARG A C 1
ATOM 954 O O . ARG A 1 131 ? -10.815 -4.094 33.695 1.00 98.31 131 ARG A O 1
ATOM 961 N N . GLN A 1 132 ? -9.066 -2.660 33.633 1.00 98.38 132 GLN A N 1
ATOM 962 C CA . GLN A 1 132 ? -9.402 -1.895 34.839 1.00 98.38 132 GLN A CA 1
ATOM 963 C C . GLN A 1 132 ? -10.694 -1.089 34.668 1.00 98.38 132 GLN A C 1
ATOM 965 O O . GLN A 1 132 ? -11.508 -1.076 35.587 1.00 98.38 132 GLN A O 1
ATOM 970 N N . ALA A 1 133 ? -10.963 -0.569 33.467 1.00 98.38 133 ALA A N 1
ATOM 971 C CA . ALA A 1 133 ? -12.246 0.049 33.112 1.00 98.38 133 ALA A CA 1
ATOM 972 C C . ALA A 1 133 ? -13.418 -0.958 32.982 1.00 98.38 133 ALA A C 1
ATOM 974 O O . ALA A 1 133 ? -14.521 -0.598 32.584 1.00 98.38 133 ALA A O 1
ATOM 975 N N . GLY A 1 134 ? -13.203 -2.247 33.280 1.00 97.88 134 GLY A N 1
ATOM 976 C CA . GLY A 1 134 ? -14.240 -3.284 33.218 1.00 97.88 134 GLY A CA 1
ATOM 977 C C . GLY A 1 134 ? -14.493 -3.860 31.820 1.00 97.88 134 GLY A C 1
ATOM 978 O O . GLY A 1 134 ? -15.344 -4.735 31.659 1.00 97.88 134 GLY A O 1
ATOM 979 N N . LEU A 1 135 ? -13.728 -3.444 30.809 1.00 98.25 135 LEU A N 1
ATOM 980 C CA . LEU A 1 135 ? -13.865 -3.921 29.434 1.00 98.25 135 LEU A CA 1
ATOM 981 C C . LEU A 1 135 ? -13.099 -5.231 29.214 1.00 98.25 135 LEU A C 1
ATOM 983 O O . LEU A 1 135 ? -12.067 -5.493 29.837 1.00 98.25 135 LEU A O 1
ATOM 987 N N . ARG A 1 136 ? -13.611 -6.095 28.334 1.00 95.94 136 ARG A N 1
ATOM 988 C CA . ARG A 1 136 ? -13.013 -7.400 28.003 1.00 95.94 136 ARG A CA 1
ATOM 989 C C . ARG A 1 136 ? -13.068 -7.619 26.485 1.00 95.94 136 ARG A C 1
ATOM 991 O O . ARG A 1 136 ? -14.058 -8.171 26.002 1.00 95.94 136 ARG A O 1
ATOM 998 N N . PRO A 1 137 ? -12.057 -7.164 25.718 1.00 94.69 137 PRO A N 1
ATOM 999 C CA . PRO A 1 137 ? -12.032 -7.384 24.276 1.00 94.69 137 PRO A CA 1
ATOM 1000 C C . PRO A 1 137 ? -12.005 -8.884 23.970 1.00 94.69 137 PRO A C 1
ATOM 1002 O O . PRO A 1 137 ? -11.280 -9.643 24.609 1.00 94.69 137 PRO A O 1
ATOM 1005 N N . ARG A 1 138 ? -12.785 -9.310 22.973 1.00 94.50 138 ARG A N 1
ATOM 1006 C CA . ARG A 1 138 ? -12.821 -10.709 22.514 1.00 94.50 138 ARG A CA 1
ATOM 1007 C C . ARG A 1 138 ? -11.714 -11.022 21.517 1.00 94.50 138 ARG A C 1
ATOM 1009 O O . ARG A 1 138 ? -11.377 -12.185 21.338 1.00 94.50 138 ARG A O 1
ATOM 1016 N N . ILE A 1 139 ? -11.221 -9.995 20.828 1.00 97.06 139 ILE A N 1
ATOM 1017 C CA . ILE A 1 139 ? -10.206 -10.120 19.786 1.00 97.06 139 ILE A CA 1
ATOM 1018 C C . ILE A 1 139 ? -9.128 -9.071 20.024 1.00 97.06 139 ILE A C 1
ATOM 1020 O O . ILE A 1 139 ? -9.405 -7.870 20.065 1.00 97.06 139 ILE A O 1
ATOM 1024 N N . ARG A 1 140 ? -7.884 -9.518 20.115 1.00 98.56 140 ARG A N 1
ATOM 1025 C CA . ARG A 1 140 ? -6.704 -8.665 20.148 1.00 98.56 140 ARG A CA 1
ATOM 1026 C C . ARG A 1 140 ? -5.914 -8.872 18.877 1.00 98.56 140 ARG A C 1
ATOM 1028 O O . ARG A 1 140 ? -5.646 -10.008 18.488 1.00 98.56 140 ARG A O 1
ATOM 1035 N N . HIS A 1 141 ? -5.551 -7.778 18.220 1.00 98.50 141 HIS A N 1
ATOM 1036 C CA . HIS A 1 141 ? -4.809 -7.864 16.969 1.00 98.50 141 HIS A CA 1
ATOM 1037 C C . HIS A 1 141 ? -3.769 -6.763 16.821 1.00 98.50 141 HIS A C 1
ATOM 1039 O O . HIS A 1 141 ? -4.073 -5.571 16.842 1.00 98.50 141 HIS A O 1
ATOM 1045 N N . LEU A 1 142 ? -2.530 -7.169 16.565 1.00 98.31 142 LEU A N 1
ATOM 1046 C CA . LEU A 1 142 ? -1.387 -6.267 16.441 1.00 98.31 142 LEU A CA 1
ATOM 1047 C C . LEU A 1 142 ? -0.691 -6.449 15.089 1.00 98.31 142 LEU A C 1
ATOM 1049 O O . LEU A 1 142 ? -0.544 -5.476 14.343 1.00 98.31 142 LEU A O 1
ATOM 1053 N N . ALA A 1 143 ? -0.374 -7.697 14.738 1.00 98.44 143 ALA A N 1
ATOM 1054 C CA . ALA A 1 143 ? 0.344 -8.062 13.524 1.00 98.44 143 ALA A CA 1
ATOM 1055 C C . ALA A 1 143 ? -0.403 -7.725 12.218 1.00 98.44 143 ALA A C 1
ATOM 1057 O O . ALA A 1 143 ? -1.539 -8.151 11.985 1.00 98.44 143 ALA A O 1
ATOM 1058 N N . ALA A 1 144 ? 0.287 -6.990 11.340 1.00 97.94 144 ALA A N 1
ATOM 1059 C CA . ALA A 1 144 ? 0.075 -7.045 9.891 1.00 97.94 144 ALA A CA 1
ATOM 1060 C C . ALA A 1 144 ? 0.955 -8.161 9.280 1.00 97.94 144 ALA A C 1
ATOM 1062 O O . ALA A 1 144 ? 1.411 -9.036 10.014 1.00 97.94 144 ALA A O 1
ATOM 1063 N N . THR A 1 145 ? 1.216 -8.148 7.966 1.00 98.44 145 THR A N 1
ATOM 1064 C CA . THR A 1 145 ? 2.021 -9.191 7.295 1.00 98.44 145 THR A CA 1
ATOM 1065 C C . THR A 1 145 ? 3.398 -9.401 7.943 1.00 98.44 145 THR A C 1
ATOM 1067 O O . THR A 1 145 ? 3.708 -10.533 8.294 1.00 98.44 145 THR A O 1
ATOM 1070 N N . GLY A 1 146 ? 4.184 -8.343 8.182 1.00 97.81 146 GLY A N 1
ATOM 1071 C CA . GLY A 1 146 ? 5.503 -8.463 8.824 1.00 97.81 146 GLY A CA 1
ATOM 1072 C C . GLY A 1 146 ? 5.455 -9.096 10.210 1.00 97.81 146 GLY A C 1
ATOM 1073 O O . GLY A 1 146 ? 6.162 -10.056 10.500 1.00 97.81 146 GLY A O 1
ATOM 1074 N N . GLY A 1 147 ? 4.525 -8.623 11.048 1.00 98.00 147 GLY A N 1
ATOM 1075 C CA . GLY A 1 147 ? 4.308 -9.186 12.383 1.00 98.00 147 GLY A CA 1
ATOM 1076 C C . GLY A 1 147 ? 3.873 -10.653 12.339 1.00 98.00 147 GLY A C 1
ATOM 1077 O O . GLY A 1 147 ? 4.293 -11.451 13.165 1.00 98.00 147 GLY A O 1
ATOM 1078 N N . LEU A 1 148 ? 3.065 -11.042 11.350 1.00 98.06 148 LEU A N 1
ATOM 1079 C CA . LEU A 1 148 ? 2.669 -12.436 11.157 1.00 98.06 148 LEU A CA 1
ATOM 1080 C C . LEU A 1 148 ? 3.884 -13.317 10.823 1.00 98.06 148 LEU A C 1
ATOM 1082 O O . LEU A 1 148 ? 4.019 -14.403 11.396 1.00 98.06 148 LEU A O 1
ATOM 1086 N N . LEU A 1 149 ? 4.736 -12.857 9.907 1.00 97.62 149 LEU A N 1
ATOM 1087 C CA . LEU A 1 149 ? 5.871 -13.621 9.395 1.00 97.62 149 LEU A CA 1
ATOM 1088 C C . LEU A 1 149 ? 6.993 -13.754 10.429 1.00 97.62 149 LEU A C 1
ATOM 1090 O O . LEU A 1 149 ? 7.435 -14.872 10.687 1.00 97.62 149 LEU A O 1
ATOM 1094 N N . TRP A 1 150 ? 7.406 -12.646 11.045 1.00 97.81 150 TRP A N 1
ATOM 1095 C CA . TRP A 1 150 ? 8.648 -12.592 11.824 1.00 97.81 150 TRP A CA 1
ATOM 1096 C C . TRP A 1 150 ? 8.465 -12.471 13.338 1.00 97.81 150 TRP A C 1
ATOM 1098 O O . TRP A 1 150 ? 9.426 -12.703 14.060 1.00 97.81 150 TRP A O 1
ATOM 1108 N N . HIS A 1 151 ? 7.250 -12.197 13.829 1.00 97.88 151 HIS A N 1
ATOM 1109 C CA . HIS A 1 151 ? 6.989 -11.933 15.255 1.00 97.88 151 HIS A CA 1
ATOM 1110 C C . HIS A 1 151 ? 5.841 -12.809 15.794 1.00 97.88 151 HIS A C 1
ATOM 1112 O O . HIS A 1 151 ? 4.700 -12.344 15.926 1.00 97.88 151 HIS A O 1
ATOM 1118 N N . PRO A 1 152 ? 6.077 -14.111 16.064 1.00 97.19 152 PRO A N 1
ATOM 1119 C CA . PRO A 1 152 ? 5.034 -15.056 16.477 1.00 97.19 152 PRO A CA 1
ATOM 1120 C C . PRO A 1 152 ? 4.175 -14.597 17.661 1.00 97.19 152 PRO A C 1
ATOM 1122 O O . PRO A 1 152 ? 2.967 -14.839 17.689 1.00 97.19 152 PRO A O 1
ATOM 1125 N N . GLU A 1 153 ? 4.775 -13.904 18.618 1.00 97.19 153 GLU A N 1
ATOM 1126 C CA . GLU A 1 153 ? 4.141 -13.361 19.813 1.00 97.19 153 GLU A CA 1
ATOM 1127 C C . GLU A 1 153 ? 3.222 -12.155 19.532 1.00 97.19 153 GLU A C 1
ATOM 1129 O O . GLU A 1 153 ? 2.336 -11.866 20.338 1.00 97.19 153 GLU A O 1
ATOM 1134 N N . ALA A 1 154 ? 3.356 -11.496 18.373 1.00 97.62 154 ALA A N 1
ATOM 1135 C CA . ALA A 1 154 ? 2.485 -10.404 17.927 1.00 97.62 154 ALA A CA 1
ATOM 1136 C C . ALA A 1 154 ? 1.222 -10.869 17.177 1.00 97.62 154 ALA A C 1
ATOM 1138 O O . ALA A 1 154 ? 0.364 -10.043 16.839 1.00 97.62 154 ALA A O 1
ATOM 1139 N N . ARG A 1 155 ? 1.079 -12.178 16.917 1.00 97.75 155 ARG A N 1
ATOM 1140 C CA . ARG A 1 155 ? -0.071 -12.746 16.189 1.00 97.75 155 ARG A CA 1
ATOM 1141 C C . ARG A 1 155 ? -1.382 -12.640 16.971 1.00 97.75 155 ARG A C 1
ATOM 1143 O O . ARG A 1 155 ? -2.420 -12.396 16.360 1.00 97.75 155 ARG A O 1
ATOM 1150 N N . LEU A 1 156 ? -1.308 -12.748 18.301 1.00 97.62 156 LEU A N 1
ATOM 1151 C CA . LEU A 1 156 ? -2.439 -12.640 19.234 1.00 97.62 156 LEU A CA 1
ATOM 1152 C C . LEU A 1 156 ? -3.663 -13.455 18.762 1.00 97.62 156 LEU A C 1
ATOM 1154 O O . LEU A 1 156 ? -3.499 -14.604 18.358 1.00 97.62 156 LEU A O 1
ATOM 1158 N N . ASP A 1 157 ? -4.874 -12.892 18.826 1.00 97.69 157 ASP A N 1
ATOM 1159 C CA . ASP A 1 157 ? -6.108 -13.608 18.474 1.00 97.69 157 ASP A CA 1
ATOM 1160 C C . ASP A 1 157 ? -6.481 -13.447 16.987 1.00 97.69 157 ASP A C 1
ATOM 1162 O O . ASP A 1 157 ? -7.243 -14.248 16.446 1.00 97.69 157 ASP A O 1
ATOM 1166 N N . LEU A 1 158 ? -5.977 -12.400 16.316 1.00 97.25 158 LEU A N 1
ATOM 1167 C CA . LEU A 1 158 ? -6.218 -12.131 14.896 1.00 97.25 158 LEU A CA 1
ATOM 1168 C C . LEU A 1 158 ? -5.030 -11.407 14.245 1.00 97.25 158 LEU A C 1
ATOM 1170 O O . LEU A 1 158 ? -4.490 -10.438 14.780 1.00 97.25 158 LEU A O 1
ATOM 1174 N N . VAL A 1 159 ? -4.690 -11.827 13.024 1.00 97.50 159 VAL A N 1
ATOM 1175 C CA . VAL A 1 159 ? -3.672 -11.193 12.171 1.00 97.50 159 VAL A CA 1
ATOM 1176 C C . VAL A 1 159 ? -4.314 -10.483 10.983 1.00 97.50 159 VAL A C 1
ATOM 1178 O O . VAL A 1 159 ? -5.343 -10.913 10.464 1.00 97.50 159 VAL A O 1
ATOM 1181 N N . ARG A 1 160 ? -3.701 -9.387 10.531 1.00 97.44 160 ARG A N 1
ATOM 1182 C CA . ARG A 1 160 ? -4.185 -8.572 9.407 1.00 97.44 160 ARG A CA 1
ATOM 1183 C C . ARG A 1 160 ? -3.229 -8.676 8.221 1.00 97.44 160 ARG A C 1
ATOM 1185 O O . ARG A 1 160 ? -2.503 -7.729 7.919 1.00 97.44 160 ARG A O 1
ATOM 1192 N N . ALA A 1 161 ? -3.196 -9.846 7.586 1.00 96.56 161 ALA A N 1
ATOM 1193 C CA . ALA A 1 161 ? -2.389 -10.059 6.388 1.00 96.56 161 ALA A CA 1
ATOM 1194 C C . ALA A 1 161 ? -2.871 -9.128 5.261 1.00 96.56 161 ALA A C 1
ATOM 1196 O O . ALA A 1 161 ? -4.043 -9.141 4.898 1.00 96.56 161 ALA A O 1
ATOM 1197 N N . GLY A 1 162 ? -1.964 -8.292 4.756 1.00 97.25 162 GLY A N 1
ATOM 1198 C CA . GLY A 1 162 ? -2.216 -7.357 3.660 1.00 97.25 162 GLY A CA 1
ATOM 1199 C C . GLY A 1 162 ? -1.465 -7.807 2.417 1.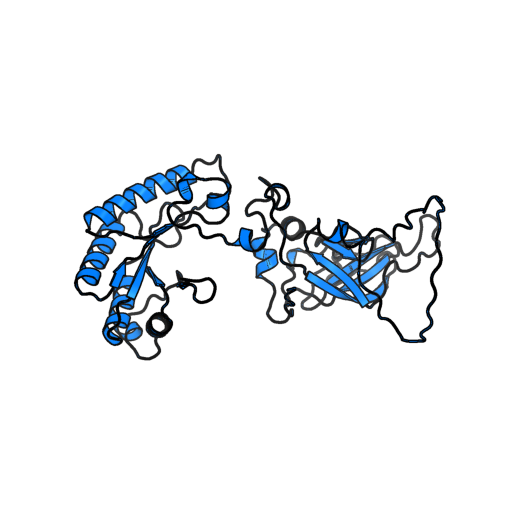00 97.25 162 GLY A C 1
ATOM 1200 O O . GLY A 1 162 ? -1.937 -8.664 1.682 1.00 97.25 162 GLY A O 1
ATOM 1201 N N . ILE A 1 163 ? -0.257 -7.275 2.222 1.00 98.06 163 ILE A N 1
ATOM 1202 C CA . ILE A 1 163 ? 0.594 -7.569 1.055 1.00 98.06 163 ILE A CA 1
ATOM 1203 C C . ILE A 1 163 ? 0.855 -9.065 0.836 1.00 98.06 163 ILE A C 1
ATOM 1205 O O . ILE A 1 163 ? 0.873 -9.526 -0.302 1.00 98.06 163 ILE A O 1
ATOM 1209 N N . GLY A 1 164 ? 0.935 -9.845 1.922 1.00 97.75 164 GLY A N 1
ATOM 1210 C CA . GLY A 1 164 ? 1.139 -11.290 1.850 1.00 97.75 164 GLY A CA 1
ATOM 1211 C C . GLY A 1 164 ? -0.028 -12.032 1.193 1.00 97.75 164 GLY A C 1
ATOM 1212 O O . GLY A 1 164 ? 0.203 -13.047 0.547 1.00 97.75 164 GLY A O 1
ATOM 1213 N N . LEU A 1 165 ? -1.262 -11.508 1.271 1.00 96.81 165 LEU A N 1
ATOM 1214 C CA . LEU A 1 165 ? -2.410 -12.080 0.550 1.00 96.81 165 LEU A CA 1
ATOM 1215 C C . LEU A 1 165 ? -2.276 -11.933 -0.970 1.00 96.81 165 LEU A C 1
ATOM 1217 O O . LEU A 1 165 ? -2.845 -12.728 -1.710 1.00 96.81 165 LEU A O 1
ATOM 1221 N N . TYR A 1 166 ? -1.512 -10.943 -1.435 1.00 97.38 166 TYR A N 1
ATOM 1222 C CA . TYR A 1 166 ? -1.205 -10.738 -2.852 1.00 97.38 166 TYR A CA 1
ATOM 1223 C C . TYR A 1 166 ? 0.079 -11.457 -3.284 1.00 97.38 166 TYR A C 1
ATOM 1225 O O . TYR A 1 166 ? 0.544 -11.266 -4.408 1.00 97.38 166 TYR A O 1
ATOM 1233 N N . GLY A 1 167 ? 0.642 -12.288 -2.401 1.00 97.50 167 GLY A N 1
ATOM 1234 C CA . GLY A 1 167 ? 1.816 -13.096 -2.692 1.00 97.50 167 GLY A CA 1
ATOM 1235 C C . GLY A 1 167 ? 3.127 -12.321 -2.705 1.00 97.50 167 GLY A C 1
ATOM 1236 O O . GLY A 1 167 ? 4.065 -12.737 -3.378 1.00 97.50 167 GLY A O 1
ATOM 1237 N N . LEU A 1 168 ? 3.184 -11.192 -1.997 1.00 98.19 168 LEU A N 1
ATOM 1238 C CA . LEU A 1 168 ? 4.336 -10.300 -1.976 1.00 98.19 168 LEU A CA 1
ATOM 1239 C C . LEU A 1 168 ? 4.922 -10.193 -0.563 1.00 98.19 168 LEU A C 1
ATOM 1241 O O . LEU A 1 168 ? 4.185 -10.096 0.423 1.00 98.19 168 LEU A O 1
ATOM 1245 N N . SER A 1 169 ? 6.252 -10.209 -0.475 1.00 97.94 169 SER A N 1
ATOM 1246 C CA . SER A 1 169 ? 6.981 -9.979 0.773 1.00 97.94 169 SER A CA 1
ATOM 1247 C C . SER A 1 169 ? 6.827 -8.527 1.239 1.00 97.94 169 SER A C 1
ATOM 1249 O O . SER A 1 169 ? 6.918 -7.620 0.411 1.00 97.94 169 SER A O 1
ATOM 1251 N N . PRO A 1 170 ? 6.614 -8.264 2.540 1.00 97.50 170 PRO A N 1
ATOM 1252 C CA . PRO A 1 170 ? 6.625 -6.899 3.053 1.00 97.50 170 PRO A CA 1
ATOM 1253 C C . PRO A 1 170 ? 8.037 -6.284 3.102 1.00 97.50 170 PRO A C 1
ATOM 1255 O O . PRO A 1 170 ? 8.136 -5.065 3.038 1.00 97.50 170 PRO A O 1
ATOM 1258 N N . GLU A 1 171 ? 9.098 -7.104 3.143 1.00 97.31 171 GLU A N 1
ATOM 1259 C CA . GLU A 1 171 ? 10.504 -6.668 3.103 1.00 97.31 171 GLU A CA 1
ATOM 1260 C C . GLU A 1 171 ? 11.349 -7.655 2.278 1.00 97.31 171 GLU A C 1
ATOM 1262 O O . GLU A 1 171 ? 11.873 -8.647 2.804 1.00 97.31 171 GLU A O 1
ATOM 1267 N N . PRO A 1 172 ? 11.451 -7.429 0.954 1.00 95.56 172 PRO A N 1
ATOM 1268 C CA . PRO A 1 172 ? 12.190 -8.302 0.048 1.00 95.56 172 PRO A CA 1
ATOM 1269 C C . PRO A 1 172 ? 13.691 -8.403 0.347 1.00 95.56 172 PRO A C 1
ATOM 1271 O O . PRO A 1 172 ? 14.294 -9.411 -0.024 1.00 95.56 172 PRO A O 1
ATOM 1274 N N . ALA A 1 173 ? 14.301 -7.405 1.006 1.00 94.81 173 ALA A N 1
ATOM 1275 C CA . ALA A 1 173 ? 15.717 -7.463 1.377 1.00 94.81 173 ALA A CA 1
ATOM 1276 C C . ALA A 1 173 ? 15.980 -8.462 2.515 1.00 94.81 173 ALA A C 1
ATOM 1278 O O . ALA A 1 173 ? 17.064 -9.040 2.585 1.00 94.81 173 ALA A O 1
ATOM 1279 N N . LEU A 1 174 ? 14.985 -8.690 3.378 1.00 96.00 174 LEU A N 1
ATOM 1280 C CA . LEU A 1 174 ? 15.040 -9.692 4.439 1.00 96.00 174 LEU A CA 1
ATOM 1281 C C . LEU A 1 174 ? 14.704 -11.088 3.901 1.00 96.00 174 LEU A C 1
ATOM 1283 O O . LEU A 1 174 ? 15.434 -12.048 4.144 1.00 96.00 174 LEU A O 1
ATOM 1287 N N . ALA A 1 175 ? 13.599 -11.204 3.165 1.00 96.81 175 ALA A N 1
ATOM 1288 C CA . ALA A 1 175 ? 13.227 -12.429 2.472 1.00 96.81 175 ALA A CA 1
ATOM 1289 C C . ALA A 1 175 ? 12.372 -12.110 1.246 1.00 96.81 175 ALA A C 1
ATOM 1291 O O . ALA A 1 175 ? 11.318 -11.481 1.348 1.00 96.81 175 ALA A O 1
ATOM 1292 N N . SER A 1 176 ? 12.788 -12.601 0.081 1.00 95.88 176 SER A N 1
ATOM 1293 C CA . SER A 1 176 ? 11.986 -12.527 -1.139 1.00 95.88 176 SER A CA 1
ATOM 1294 C C . SER A 1 176 ? 10.663 -13.284 -0.992 1.00 95.88 176 SER A C 1
ATOM 1296 O O . SER A 1 176 ? 10.543 -14.236 -0.216 1.00 95.88 176 SER A O 1
ATOM 1298 N N . SER A 1 177 ? 9.679 -12.914 -1.813 1.00 96.06 177 SER A N 1
ATOM 1299 C CA . SER A 1 177 ? 8.382 -13.599 -1.874 1.00 96.06 177 SER A CA 1
ATOM 1300 C C . SER A 1 177 ? 8.539 -15.118 -2.060 1.00 96.06 177 SER A C 1
ATOM 1302 O O . SER A 1 177 ? 7.905 -15.895 -1.351 1.00 96.06 177 SER A O 1
ATOM 1304 N N . ALA A 1 178 ? 9.473 -15.552 -2.916 1.00 94.12 178 ALA A N 1
ATOM 1305 C CA . ALA A 1 178 ? 9.756 -16.969 -3.150 1.00 94.12 178 ALA A CA 1
ATOM 1306 C C . ALA A 1 178 ? 10.329 -17.691 -1.914 1.00 94.12 178 ALA A C 1
ATOM 1308 O O . ALA A 1 178 ? 9.911 -18.806 -1.612 1.00 94.12 178 ALA A O 1
ATOM 1309 N N . GLN A 1 179 ? 11.246 -17.062 -1.166 1.00 96.06 179 GLN A N 1
ATOM 1310 C CA . GLN A 1 179 ? 11.796 -17.637 0.074 1.00 96.06 179 GLN A CA 1
ATOM 1311 C C . GLN A 1 179 ? 10.726 -17.810 1.160 1.00 96.06 179 GLN A C 1
ATOM 1313 O O . GLN A 1 179 ? 10.821 -18.724 1.975 1.00 96.06 179 GLN A O 1
ATOM 1318 N N . LEU A 1 180 ? 9.698 -16.959 1.149 1.00 96.19 180 LEU A N 1
ATOM 1319 C CA . LEU A 1 180 ? 8.545 -17.044 2.046 1.00 96.19 180 LEU A CA 1
ATOM 1320 C C . LEU A 1 180 ? 7.461 -18.020 1.549 1.00 96.19 180 LEU A C 1
ATOM 1322 O O . LEU A 1 180 ? 6.431 -18.167 2.204 1.00 96.19 180 LEU A O 1
ATOM 1326 N N . GLY A 1 181 ? 7.658 -18.669 0.394 1.00 95.69 181 GLY A N 1
ATOM 1327 C CA . GLY A 1 181 ? 6.654 -19.534 -0.233 1.00 95.69 181 GLY A CA 1
ATOM 1328 C C . GLY A 1 181 ? 5.425 -18.779 -0.754 1.00 95.69 181 GLY A C 1
ATOM 1329 O O . GLY A 1 181 ? 4.368 -19.378 -0.949 1.00 95.69 181 GLY A O 1
ATOM 1330 N N . LEU A 1 182 ? 5.542 -17.465 -0.960 1.00 96.19 182 LEU A N 1
ATOM 1331 C CA . LEU A 1 182 ? 4.484 -16.614 -1.490 1.00 96.19 182 LEU A CA 1
ATOM 1332 C C . LEU A 1 182 ? 4.515 -16.614 -3.022 1.00 96.19 182 LEU A C 1
ATOM 1334 O O . LEU A 1 182 ? 5.580 -16.583 -3.637 1.00 96.19 182 LEU A O 1
ATOM 1338 N N . ARG A 1 183 ? 3.326 -16.624 -3.633 1.00 95.81 183 ARG A N 1
ATOM 1339 C CA . ARG A 1 183 ? 3.141 -16.622 -5.091 1.00 95.81 183 ARG A CA 1
ATOM 1340 C C . ARG A 1 183 ? 2.454 -15.330 -5.528 1.00 95.81 183 ARG A C 1
ATOM 1342 O O . ARG A 1 183 ? 1.269 -15.182 -5.215 1.00 95.81 183 ARG A O 1
ATOM 1349 N N . PRO A 1 184 ? 3.151 -14.405 -6.213 1.00 96.56 184 PRO A N 1
ATOM 1350 C CA . PRO A 1 184 ? 2.568 -13.144 -6.658 1.00 96.56 184 PRO A CA 1
ATOM 1351 C C . PRO A 1 184 ? 1.268 -13.351 -7.444 1.00 96.56 184 PRO A C 1
ATOM 1353 O O . PRO A 1 184 ? 1.236 -14.057 -8.448 1.00 96.56 184 PRO A O 1
ATOM 1356 N N . ALA A 1 185 ? 0.187 -12.719 -6.984 1.00 96.12 185 ALA A N 1
ATOM 1357 C CA . ALA A 1 185 ? -1.148 -12.912 -7.555 1.00 96.12 185 ALA A CA 1
ATOM 1358 C C . ALA A 1 185 ? -1.427 -12.024 -8.781 1.00 96.12 185 ALA A C 1
ATOM 1360 O O . ALA A 1 185 ? -2.358 -12.283 -9.541 1.00 96.12 185 ALA A O 1
ATOM 1361 N N . MET A 1 186 ? -0.658 -10.946 -8.957 1.00 96.56 186 MET A N 1
ATOM 1362 C CA . MET A 1 186 ? -0.879 -9.951 -10.004 1.00 96.56 186 MET A CA 1
ATOM 1363 C C . MET A 1 186 ? 0.191 -10.043 -11.088 1.00 96.56 186 MET A C 1
ATOM 1365 O O . MET A 1 186 ? 1.386 -9.988 -10.800 1.00 96.56 186 MET A O 1
ATOM 1369 N N . ARG A 1 187 ? -0.263 -10.061 -12.341 1.00 96.38 187 ARG A N 1
ATOM 1370 C CA . ARG A 1 187 ? 0.557 -9.860 -13.533 1.00 96.38 187 ARG A CA 1
ATOM 1371 C C . ARG A 1 187 ? 0.012 -8.676 -14.328 1.00 96.38 187 ARG A C 1
ATOM 1373 O O . ARG A 1 187 ? -1.190 -8.617 -14.575 1.00 96.38 187 ARG A O 1
ATOM 1380 N N . LEU A 1 188 ? 0.884 -7.748 -14.718 1.00 97.94 188 LEU A N 1
ATOM 1381 C CA . LEU A 1 188 ? 0.551 -6.641 -15.611 1.00 97.94 188 LEU A CA 1
ATOM 1382 C C . LEU A 1 188 ? 1.278 -6.808 -16.942 1.00 97.94 188 LEU A C 1
ATOM 1384 O O . LEU A 1 188 ? 2.508 -6.850 -16.993 1.00 97.94 188 LEU A O 1
ATOM 1388 N N . GLU A 1 189 ? 0.508 -6.832 -18.021 1.00 97.31 189 GLU A N 1
ATOM 1389 C CA . GLU A 1 189 ? 1.020 -6.936 -19.380 1.00 97.31 189 GLU A CA 1
ATOM 1390 C C . GLU A 1 189 ? 0.152 -6.150 -20.366 1.00 97.31 189 GLU A C 1
ATOM 1392 O O . GLU A 1 189 ? -1.014 -5.856 -20.096 1.00 97.31 189 GLU A O 1
ATOM 1397 N N . ALA A 1 190 ? 0.733 -5.800 -21.510 1.00 98.19 190 ALA A N 1
ATOM 1398 C CA . ALA A 1 190 ? 0.035 -5.159 -22.614 1.00 98.19 190 ALA A CA 1
ATOM 1399 C C . ALA A 1 190 ? 0.639 -5.588 -23.954 1.00 98.19 190 ALA A C 1
ATOM 1401 O O . ALA A 1 190 ? 1.846 -5.799 -24.065 1.00 98.19 190 ALA A O 1
ATOM 1402 N N . ALA A 1 191 ? -0.195 -5.685 -24.987 1.00 98.44 191 ALA A N 1
ATOM 1403 C CA . ALA A 1 191 ? 0.279 -5.909 -26.346 1.00 98.44 191 ALA A CA 1
ATOM 1404 C C . ALA A 1 191 ? 1.011 -4.663 -26.874 1.00 98.44 191 ALA A C 1
ATOM 1406 O O . ALA A 1 191 ? 0.528 -3.538 -26.712 1.00 98.44 191 ALA A O 1
ATOM 1407 N N . LEU A 1 192 ? 2.158 -4.856 -27.530 1.00 98.75 192 LEU A N 1
ATOM 1408 C CA . LEU A 1 192 ? 2.885 -3.773 -28.193 1.00 98.75 192 LEU A CA 1
ATOM 1409 C C . LEU A 1 192 ? 2.013 -3.130 -29.280 1.00 98.75 192 LEU A C 1
ATOM 1411 O O . LEU A 1 192 ? 1.525 -3.819 -30.175 1.00 98.75 192 LEU A O 1
ATOM 1415 N N . LEU A 1 193 ? 1.861 -1.803 -29.243 1.00 98.44 193 LEU A N 1
ATOM 1416 C CA . LEU A 1 193 ? 1.135 -1.053 -30.278 1.00 98.44 193 LEU A CA 1
ATOM 1417 C C . LEU A 1 193 ? 1.943 -0.914 -31.566 1.00 98.44 193 LEU A C 1
ATOM 1419 O O . LEU A 1 193 ? 1.395 -0.915 -32.665 1.00 98.44 193 LEU A O 1
ATOM 1423 N N . GLN A 1 194 ? 3.250 -0.722 -31.426 1.00 98.56 194 GLN A N 1
ATOM 1424 C CA . GLN A 1 194 ? 4.146 -0.450 -32.537 1.00 98.56 194 GLN A CA 1
ATOM 1425 C C . GLN A 1 194 ? 5.533 -0.992 -32.221 1.00 98.56 194 GLN A C 1
ATOM 1427 O O . GLN A 1 194 ? 6.004 -0.890 -31.089 1.00 98.56 194 GLN A O 1
ATOM 1432 N N . VAL A 1 195 ? 6.201 -1.492 -33.255 1.00 98.75 195 VAL A N 1
ATOM 1433 C CA . VAL A 1 195 ? 7.635 -1.764 -33.260 1.00 98.75 195 VAL A CA 1
ATOM 1434 C C . VAL A 1 195 ? 8.241 -1.008 -34.435 1.00 98.75 195 VAL A C 1
ATOM 1436 O O . VAL A 1 195 ? 7.704 -1.055 -35.542 1.00 98.75 195 VAL A O 1
ATOM 1439 N N . LYS A 1 196 ? 9.326 -0.266 -34.203 1.00 98.19 196 LYS A N 1
ATOM 1440 C CA . LYS A 1 196 ? 10.017 0.482 -35.263 1.00 98.19 196 LYS A CA 1
ATOM 1441 C C . LYS A 1 196 ? 11.513 0.590 -35.013 1.00 98.19 196 LYS A C 1
ATOM 1443 O O . LYS A 1 196 ? 11.961 0.524 -33.870 1.00 98.19 196 LYS A O 1
ATOM 1448 N N . ARG A 1 197 ? 12.265 0.809 -36.091 1.00 98.19 197 ARG A N 1
ATOM 1449 C CA . ARG A 1 197 ? 13.688 1.137 -36.027 1.00 98.19 197 ARG A CA 1
ATOM 1450 C C . ARG A 1 197 ? 13.873 2.633 -35.787 1.00 98.19 197 ARG A C 1
ATOM 1452 O O . ARG A 1 197 ? 13.146 3.445 -36.360 1.00 98.19 197 ARG A O 1
ATOM 1459 N N . ILE A 1 198 ? 14.862 2.975 -34.974 1.00 98.19 198 ILE A N 1
ATOM 1460 C CA . ILE A 1 198 ? 15.403 4.324 -34.828 1.00 98.19 198 ILE A CA 1
ATOM 1461 C C . ILE A 1 198 ? 16.913 4.296 -35.067 1.00 98.19 198 ILE A C 1
ATOM 1463 O O . ILE A 1 198 ? 17.575 3.288 -34.817 1.00 98.19 198 ILE A O 1
ATOM 1467 N N . GLU A 1 199 ? 17.442 5.396 -35.579 1.00 98.00 199 GLU A N 1
ATOM 1468 C CA . GLU A 1 199 ? 18.863 5.564 -35.876 1.00 98.00 199 GLU A CA 1
ATOM 1469 C C . GLU A 1 199 ? 19.644 6.008 -34.634 1.00 98.00 199 GLU A C 1
ATOM 1471 O O . GLU A 1 199 ? 19.082 6.588 -33.700 1.00 98.00 199 GLU A O 1
ATOM 1476 N N . ALA A 1 200 ? 20.958 5.775 -34.639 1.00 97.44 200 ALA A N 1
ATOM 1477 C CA . ALA A 1 200 ? 21.841 6.260 -33.582 1.00 97.44 200 ALA A CA 1
ATOM 1478 C C . ALA A 1 200 ? 21.714 7.787 -33.404 1.00 97.44 200 ALA A C 1
ATOM 1480 O O . ALA A 1 200 ? 21.595 8.540 -34.371 1.00 97.44 200 ALA A O 1
ATOM 1481 N N . GLY A 1 201 ? 21.725 8.247 -32.154 1.00 97.94 201 GLY A N 1
ATOM 1482 C CA . GLY A 1 201 ? 21.561 9.653 -31.782 1.00 97.94 201 GLY A CA 1
ATOM 1483 C C . GLY A 1 201 ? 20.115 10.161 -31.783 1.00 97.94 201 GLY A C 1
ATOM 1484 O O . GLY A 1 201 ? 19.878 11.273 -31.313 1.00 97.94 201 GLY A O 1
ATOM 1485 N N . GLN A 1 202 ? 19.129 9.383 -32.250 1.00 98.00 202 GLN A N 1
ATOM 1486 C CA . GLN A 1 202 ? 17.728 9.802 -32.172 1.00 98.00 202 GLN A CA 1
ATOM 1487 C C . GLN A 1 202 ? 17.225 9.784 -30.724 1.00 98.00 202 GLN A C 1
ATOM 1489 O O . GLN A 1 202 ? 17.308 8.771 -30.025 1.00 98.00 202 GLN A O 1
ATOM 1494 N N . ALA A 1 203 ? 16.680 10.921 -30.290 1.00 97.75 203 ALA A N 1
ATOM 1495 C CA . ALA A 1 203 ? 16.095 11.103 -28.969 1.00 97.75 203 ALA A CA 1
ATOM 1496 C C . ALA A 1 203 ? 14.733 10.397 -28.845 1.00 97.75 203 ALA A C 1
ATOM 1498 O O . ALA A 1 203 ? 13.928 10.412 -29.778 1.00 97.75 203 ALA A O 1
ATOM 1499 N N . VAL A 1 204 ? 14.447 9.827 -27.670 1.00 98.00 204 VAL A N 1
ATOM 1500 C CA . VAL A 1 204 ? 13.182 9.133 -27.382 1.00 98.00 204 VAL A CA 1
ATOM 1501 C C . VAL A 1 204 ? 12.389 9.842 -26.289 1.00 98.00 204 VAL A C 1
ATOM 1503 O O . VAL A 1 204 ? 12.916 10.193 -25.231 1.00 98.00 204 VAL A O 1
ATOM 1506 N N . SER A 1 205 ? 11.080 9.969 -26.537 1.00 97.81 205 SER A N 1
ATOM 1507 C CA . SER A 1 205 ? 10.095 10.560 -25.625 1.00 97.81 205 SER A CA 1
ATOM 1508 C C . SER A 1 205 ? 10.376 12.039 -25.291 1.00 97.81 205 SER A C 1
ATOM 1510 O O . SER A 1 205 ? 11.229 12.703 -25.885 1.00 97.81 205 SER A O 1
ATOM 1512 N N . TYR A 1 206 ? 9.596 12.605 -24.370 1.00 95.12 206 TYR A N 1
ATOM 1513 C CA . TYR A 1 206 ? 9.675 14.016 -24.006 1.00 95.12 206 TYR A CA 1
ATOM 1514 C C . TYR A 1 206 ? 11.046 14.405 -23.455 1.00 95.12 206 TYR A C 1
ATOM 1516 O O . TYR A 1 206 ? 11.578 13.778 -22.540 1.00 95.12 206 TYR A O 1
ATOM 1524 N N . GLY A 1 207 ? 11.573 15.524 -23.953 1.00 93.56 207 GLY A N 1
ATOM 1525 C CA . GLY A 1 207 ? 12.825 16.114 -23.483 1.00 93.56 207 GLY A CA 1
ATOM 1526 C C . GLY A 1 207 ? 14.089 15.357 -23.889 1.00 93.56 207 GLY A C 1
ATOM 1527 O O . GLY A 1 207 ? 15.162 15.785 -23.484 1.00 93.56 207 GLY A O 1
ATOM 1528 N N . GLY A 1 208 ? 13.982 14.259 -24.649 1.00 93.25 208 GLY A N 1
ATOM 1529 C CA . GLY A 1 208 ? 15.138 13.531 -25.176 1.00 93.25 208 GLY A CA 1
ATOM 1530 C C . GLY A 1 208 ? 16.119 13.049 -24.109 1.00 93.25 208 GLY A C 1
ATOM 1531 O O . GLY A 1 208 ? 17.324 13.049 -24.334 1.00 93.25 208 GLY A O 1
ATOM 1532 N N . THR A 1 209 ? 15.614 12.651 -22.935 1.00 96.62 209 THR A N 1
ATOM 1533 C CA . THR A 1 209 ? 16.450 12.218 -21.797 1.00 96.62 209 THR A CA 1
ATOM 1534 C C . THR A 1 209 ? 17.174 10.895 -22.043 1.00 96.62 209 THR A C 1
ATOM 1536 O O . THR A 1 209 ? 18.008 10.491 -21.240 1.00 96.62 209 THR A O 1
ATOM 1539 N N . TRP A 1 210 ? 16.832 10.210 -23.130 1.00 98.19 210 TRP A N 1
ATOM 1540 C CA . TRP A 1 210 ? 17.542 9.060 -23.661 1.00 98.19 210 TRP A CA 1
ATOM 1541 C C . TRP A 1 210 ? 17.656 9.226 -25.177 1.00 98.19 210 TRP A C 1
ATOM 1543 O O . TRP A 1 210 ? 16.704 9.672 -25.825 1.00 98.19 210 TRP A O 1
ATOM 1553 N N . SER A 1 211 ? 18.812 8.872 -25.731 1.00 98.06 211 SER A N 1
ATOM 1554 C CA . SER A 1 211 ? 19.068 8.849 -27.173 1.00 98.06 211 SER A CA 1
ATOM 1555 C C . SER A 1 211 ? 19.678 7.509 -27.555 1.00 98.06 211 SER A C 1
ATOM 1557 O O . SER A 1 211 ? 20.456 6.946 -26.785 1.00 98.06 211 SER A O 1
ATOM 1559 N N . ALA A 1 212 ? 19.326 7.006 -28.735 1.00 97.88 212 ALA A N 1
ATOM 1560 C CA . ALA A 1 212 ? 19.750 5.687 -29.179 1.00 97.88 212 ALA A CA 1
ATOM 1561 C C . ALA A 1 212 ? 21.286 5.605 -29.306 1.00 97.88 212 ALA A C 1
ATOM 1563 O O . ALA A 1 212 ? 21.864 6.375 -30.075 1.00 97.88 212 ALA A O 1
ATOM 1564 N N . PRO A 1 213 ? 21.969 4.697 -28.583 1.00 96.50 213 PRO A N 1
ATOM 1565 C CA . PRO A 1 213 ? 23.430 4.595 -28.642 1.00 96.50 213 PRO A CA 1
ATOM 1566 C C . PRO A 1 213 ? 23.924 3.955 -29.949 1.00 96.50 213 PRO A C 1
ATOM 1568 O O . PRO A 1 213 ? 25.036 4.215 -30.394 1.00 96.50 213 PRO A O 1
ATOM 1571 N N . THR A 1 214 ? 23.082 3.135 -30.572 1.00 96.94 214 THR A N 1
ATOM 1572 C CA . THR A 1 214 ? 23.273 2.497 -31.880 1.00 96.94 214 THR A CA 1
ATOM 1573 C C . THR A 1 214 ? 21.941 2.555 -32.637 1.00 96.94 214 THR A C 1
ATOM 1575 O O . THR A 1 214 ? 20.951 3.002 -32.055 1.00 96.94 214 THR A O 1
ATOM 1578 N N . PRO A 1 215 ? 21.839 2.117 -33.903 1.00 98.25 215 PRO A N 1
ATOM 1579 C CA . PRO A 1 215 ? 20.532 1.813 -34.474 1.00 98.25 215 PRO A CA 1
ATOM 1580 C C . PRO A 1 215 ? 19.806 0.787 -33.586 1.00 98.25 215 PRO A C 1
ATOM 1582 O O . PRO A 1 215 ? 20.366 -0.269 -33.275 1.00 98.25 215 PRO A O 1
ATOM 1585 N N . ARG A 1 216 ? 18.580 1.093 -33.146 1.00 98.19 216 ARG A N 1
ATOM 1586 C CA . ARG A 1 216 ? 17.791 0.251 -32.224 1.00 98.19 216 ARG A CA 1
ATOM 1587 C C . ARG A 1 216 ? 16.419 -0.069 -32.788 1.00 98.19 216 ARG A C 1
ATOM 1589 O O . ARG A 1 216 ? 15.822 0.745 -33.492 1.00 98.19 216 ARG A O 1
ATOM 1596 N N . TRP A 1 217 ? 15.888 -1.218 -32.402 1.00 98.69 217 TRP A N 1
ATOM 1597 C CA . TRP A 1 217 ? 14.452 -1.459 -32.404 1.00 98.69 217 TRP A CA 1
ATOM 1598 C C . TRP A 1 217 ? 13.854 -0.898 -31.115 1.00 98.69 217 TRP A C 1
ATOM 1600 O O . TRP A 1 217 ? 14.420 -1.070 -30.041 1.00 98.69 217 TRP A O 1
ATOM 1610 N N . VAL A 1 218 ? 12.704 -0.236 -31.205 1.00 98.75 218 VAL A N 1
ATOM 1611 C CA . VAL A 1 218 ? 11.939 0.224 -30.040 1.00 98.75 218 VAL A CA 1
ATOM 1612 C C . VAL A 1 218 ? 10.492 -0.235 -30.136 1.00 98.75 218 VAL A C 1
ATOM 1614 O O . VAL A 1 218 ? 9.922 -0.295 -31.230 1.00 98.75 218 VAL A O 1
ATOM 1617 N N . GLY A 1 219 ? 9.910 -0.554 -28.984 1.00 98.69 219 GLY A N 1
ATOM 1618 C CA . GLY A 1 219 ? 8.522 -0.981 -28.833 1.00 98.69 219 GLY A CA 1
ATOM 1619 C C . GLY A 1 219 ? 7.700 0.073 -28.100 1.00 98.69 219 GLY A C 1
ATOM 1620 O O . GLY A 1 219 ? 8.191 0.700 -27.163 1.00 98.69 219 GLY A O 1
ATOM 1621 N N . LEU A 1 220 ? 6.452 0.271 -28.516 1.00 98.81 220 LEU A N 1
ATOM 1622 C CA . LEU A 1 220 ? 5.505 1.165 -27.853 1.00 98.81 220 LEU A CA 1
ATOM 1623 C C . LEU A 1 220 ? 4.505 0.352 -27.026 1.00 98.81 220 LEU A C 1
ATOM 1625 O O . LEU A 1 220 ? 3.756 -0.454 -27.579 1.00 98.81 220 LEU A O 1
ATOM 1629 N N . VAL A 1 221 ? 4.479 0.587 -25.717 1.00 98.81 221 VAL A N 1
ATOM 1630 C CA . VAL A 1 221 ? 3.572 -0.066 -24.765 1.00 98.81 221 VAL A CA 1
ATOM 1631 C C . VAL A 1 221 ? 2.449 0.915 -24.395 1.00 98.81 221 VAL A C 1
ATOM 1633 O O . VAL A 1 221 ? 2.763 2.028 -23.965 1.00 98.81 221 VAL A O 1
ATOM 1636 N N . PRO A 1 222 ? 1.159 0.536 -24.509 1.00 98.31 222 PRO A N 1
ATOM 1637 C CA . PRO A 1 222 ? 0.008 1.414 -24.258 1.00 98.31 222 PRO A CA 1
ATOM 1638 C C . PRO A 1 222 ? -0.349 1.527 -22.767 1.00 98.31 222 PRO A C 1
ATOM 1640 O O . PRO A 1 222 ? -1.495 1.319 -22.375 1.00 98.31 222 PRO A O 1
ATOM 1643 N N . LEU A 1 223 ? 0.650 1.784 -21.925 1.00 98.19 223 LEU A N 1
ATOM 1644 C CA . LEU A 1 223 ? 0.476 2.025 -20.496 1.00 98.19 223 LEU A CA 1
ATOM 1645 C C . LEU A 1 223 ? 1.355 3.201 -20.086 1.00 98.19 223 LEU A C 1
ATOM 1647 O O . LEU A 1 223 ? 2.548 3.211 -20.387 1.00 98.19 223 LEU A O 1
ATOM 1651 N N . GLY A 1 224 ? 0.784 4.174 -19.382 1.00 98.19 224 GLY A N 1
ATOM 1652 C CA . GLY A 1 224 ? 1.507 5.334 -18.873 1.00 98.19 224 GLY A CA 1
ATOM 1653 C C . GLY A 1 224 ? 1.167 5.666 -17.424 1.00 98.19 224 GLY A C 1
ATOM 1654 O O . GLY A 1 224 ? 0.550 4.886 -16.693 1.00 98.19 224 GLY A O 1
ATOM 1655 N N . TYR A 1 225 ? 1.581 6.849 -16.972 1.00 97.88 225 TYR A N 1
ATOM 1656 C CA . TYR A 1 225 ? 1.386 7.240 -15.575 1.00 97.88 225 TYR A CA 1
ATOM 1657 C C . TYR A 1 225 ? -0.082 7.439 -15.183 1.00 97.88 225 TYR A C 1
ATOM 1659 O O . TYR A 1 225 ? -0.396 7.372 -13.999 1.00 97.88 225 TYR A O 1
ATOM 1667 N N . SER A 1 226 ? -0.990 7.657 -16.142 1.00 97.31 226 SER A N 1
ATOM 1668 C CA . SER A 1 226 ? -2.434 7.718 -15.865 1.00 97.31 226 SER A CA 1
ATOM 1669 C C . SER A 1 226 ? -3.066 6.339 -15.652 1.00 97.31 226 SER A C 1
ATOM 1671 O O . SER A 1 226 ? -4.153 6.249 -15.081 1.00 97.31 226 SER A O 1
ATOM 1673 N N . ASP A 1 227 ? -2.371 5.276 -16.059 1.00 97.88 227 ASP A N 1
ATOM 1674 C CA . ASP A 1 227 ? -2.779 3.884 -15.860 1.00 97.88 227 ASP A CA 1
ATOM 1675 C C . ASP A 1 227 ? -2.176 3.292 -14.575 1.00 97.88 227 ASP A C 1
ATOM 1677 O O . ASP A 1 227 ? -2.671 2.292 -14.055 1.00 97.88 227 ASP A O 1
ATOM 1681 N N . GLY A 1 228 ? -1.149 3.948 -14.023 1.00 97.31 228 GLY A N 1
ATOM 1682 C CA . GLY A 1 228 ? -0.484 3.577 -12.772 1.00 97.31 228 GLY A CA 1
ATOM 1683 C C . GLY A 1 228 ? 1.024 3.360 -12.896 1.00 97.31 228 GLY A C 1
ATOM 1684 O O . GLY A 1 228 ? 1.670 3.098 -11.885 1.00 97.31 228 GLY A O 1
ATOM 1685 N N . ILE A 1 229 ? 1.608 3.495 -14.095 1.00 98.12 229 ILE A N 1
ATOM 1686 C CA . ILE A 1 229 ? 3.056 3.329 -14.295 1.00 98.12 229 ILE A CA 1
ATOM 1687 C C . ILE A 1 229 ? 3.811 4.485 -13.620 1.00 98.12 229 ILE A C 1
ATOM 1689 O O . ILE A 1 229 ? 3.624 5.642 -14.007 1.00 98.12 229 ILE A O 1
ATOM 1693 N N . PRO A 1 230 ? 4.686 4.236 -12.629 1.00 97.88 230 PRO A N 1
ATOM 1694 C CA . PRO A 1 230 ? 5.383 5.316 -11.947 1.00 97.88 230 PRO A CA 1
ATOM 1695 C C . PRO A 1 230 ? 6.222 6.132 -12.927 1.00 97.88 230 PRO A C 1
ATOM 1697 O O . PRO A 1 230 ? 7.052 5.594 -13.654 1.00 97.88 230 PRO A O 1
ATOM 1700 N N . ARG A 1 231 ? 6.079 7.460 -12.911 1.00 97.81 231 ARG A N 1
ATOM 1701 C CA . ARG A 1 231 ? 6.913 8.324 -13.761 1.00 97.81 231 ARG A CA 1
ATOM 1702 C C . ARG A 1 231 ? 8.406 8.212 -13.421 1.00 97.81 231 ARG A C 1
ATOM 1704 O O . ARG A 1 231 ? 9.248 8.457 -14.285 1.00 97.81 231 ARG A O 1
ATOM 1711 N N . ALA A 1 232 ? 8.721 7.813 -12.187 1.00 98.06 232 ALA A N 1
ATOM 1712 C CA . ALA A 1 232 ? 10.070 7.486 -11.730 1.00 98.06 232 ALA A CA 1
ATOM 1713 C C . ALA A 1 232 ? 10.707 6.313 -12.500 1.00 98.06 232 ALA A C 1
ATOM 1715 O O . ALA A 1 232 ? 11.923 6.272 -12.595 1.00 98.06 232 ALA A O 1
ATOM 1716 N N . ALA A 1 233 ? 9.912 5.448 -13.144 1.00 98.06 233 ALA A N 1
ATOM 1717 C CA . ALA A 1 233 ? 10.393 4.348 -13.984 1.00 98.06 233 ALA A CA 1
ATOM 1718 C C . ALA A 1 233 ? 11.004 4.805 -15.330 1.00 98.06 233 ALA A C 1
ATOM 1720 O O . ALA A 1 233 ? 11.355 3.980 -16.176 1.00 98.06 233 ALA A O 1
ATOM 1721 N N . SER A 1 234 ? 11.096 6.118 -15.571 1.00 98.50 234 SER A N 1
ATOM 1722 C CA . SER A 1 234 ? 11.680 6.681 -16.793 1.00 98.50 234 SER A CA 1
ATOM 1723 C C . SER A 1 234 ? 13.131 6.228 -16.953 1.00 98.50 234 SER A C 1
ATOM 1725 O O . SER A 1 234 ? 13.954 6.466 -16.075 1.00 98.50 234 SER A O 1
ATOM 1727 N N . SER A 1 235 ? 13.445 5.614 -18.093 1.00 98.00 235 SER A N 1
ATOM 1728 C CA . SER A 1 235 ? 14.760 5.039 -18.411 1.00 98.00 235 SER A CA 1
ATOM 1729 C C . SER A 1 235 ? 15.247 3.886 -17.507 1.00 98.00 235 SER A C 1
ATOM 1731 O O . SER A 1 235 ? 16.407 3.499 -17.627 1.00 98.00 235 SER A O 1
ATOM 1733 N N . CYS A 1 236 ? 14.416 3.327 -16.617 1.00 98.00 236 CYS A N 1
ATOM 1734 C CA . CYS A 1 236 ? 14.838 2.243 -15.711 1.00 98.00 236 CYS A CA 1
ATOM 1735 C C . CYS A 1 236 ? 13.796 1.138 -15.467 1.00 98.00 236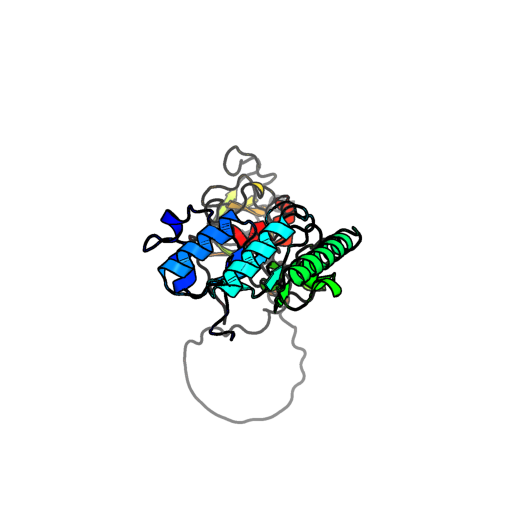 CYS A C 1
ATOM 1737 O O . CYS A 1 236 ? 14.177 0.051 -15.039 1.00 98.00 236 CYS A O 1
ATOM 1739 N N . GLY A 1 237 ? 12.506 1.375 -15.734 1.00 98.31 237 GLY A N 1
ATOM 1740 C CA . GLY A 1 237 ? 11.444 0.403 -15.461 1.00 98.31 237 GLY A CA 1
ATOM 1741 C C . GLY A 1 237 ? 11.633 -0.892 -16.256 1.00 98.31 237 GLY A C 1
ATOM 1742 O O . GLY A 1 237 ? 11.679 -0.811 -17.486 1.00 98.31 237 GLY A O 1
ATOM 1743 N N . PRO A 1 238 ? 11.756 -2.063 -15.606 1.00 98.38 238 PRO A N 1
ATOM 1744 C CA . PRO A 1 238 ? 12.056 -3.318 -16.286 1.00 98.38 238 PRO A CA 1
ATOM 1745 C C . PRO A 1 238 ? 10.824 -3.888 -17.001 1.00 98.38 238 PRO A C 1
ATOM 1747 O O . PRO A 1 238 ? 9.706 -3.816 -16.500 1.00 98.38 238 PRO A O 1
ATOM 1750 N N . VAL A 1 239 ? 11.031 -4.488 -18.172 1.00 98.31 239 VAL A N 1
ATOM 1751 C CA . VAL A 1 239 ? 9.982 -5.093 -19.008 1.00 98.31 239 VAL A CA 1
ATOM 1752 C C . VAL A 1 239 ? 10.519 -6.379 -19.644 1.00 98.31 239 VAL A C 1
ATOM 1754 O O . VAL A 1 239 ? 11.701 -6.464 -19.979 1.00 98.31 239 VAL A O 1
ATOM 1757 N N . ALA A 1 240 ? 9.665 -7.383 -19.833 1.00 97.94 240 ALA A N 1
ATOM 1758 C CA . ALA A 1 240 ? 9.974 -8.571 -20.629 1.00 97.94 240 ALA A CA 1
ATOM 1759 C C . ALA A 1 240 ? 9.083 -8.655 -21.878 1.00 97.94 240 ALA A C 1
ATOM 1761 O O . ALA A 1 240 ? 7.887 -8.388 -21.803 1.00 97.94 240 ALA A O 1
ATOM 1762 N N . VAL A 1 241 ? 9.657 -9.046 -23.019 1.00 96.94 241 VAL A N 1
ATOM 1763 C CA . VAL A 1 241 ? 8.947 -9.288 -24.288 1.00 96.94 241 VAL A CA 1
ATOM 1764 C C . VAL A 1 241 ? 9.508 -10.561 -24.918 1.00 96.94 241 VAL A C 1
ATOM 1766 O O . VAL A 1 241 ? 10.658 -10.584 -25.352 1.00 96.94 241 VAL A O 1
ATOM 1769 N N . GLY A 1 242 ? 8.727 -11.642 -24.968 1.00 92.00 242 GLY A N 1
ATOM 1770 C CA . GLY A 1 242 ? 9.217 -12.929 -25.478 1.00 92.00 242 GLY A CA 1
ATOM 1771 C C . GLY A 1 242 ? 10.471 -13.407 -24.730 1.00 92.00 242 GLY A C 1
ATOM 1772 O O . GLY A 1 242 ? 10.427 -13.622 -23.521 1.00 92.00 242 GLY A O 1
ATOM 1773 N N . ALA A 1 243 ? 11.590 -13.574 -25.442 1.00 91.06 243 ALA A N 1
ATOM 1774 C CA . ALA A 1 243 ? 12.892 -13.949 -24.872 1.00 91.06 243 ALA A CA 1
ATOM 1775 C C . ALA A 1 243 ? 13.739 -12.750 -24.391 1.00 91.06 243 ALA A C 1
ATOM 1777 O O . ALA A 1 243 ? 14.827 -12.937 -23.847 1.00 91.06 243 ALA A O 1
ATOM 1778 N N . LEU A 1 244 ? 13.264 -11.518 -24.594 1.00 94.12 244 LEU A N 1
ATOM 1779 C CA . LEU A 1 244 ? 13.985 -10.294 -24.265 1.00 94.12 244 LEU A CA 1
ATOM 1780 C C . LEU A 1 244 ? 13.613 -9.786 -22.868 1.00 94.12 244 LEU A C 1
ATOM 1782 O O . LEU A 1 244 ? 12.434 -9.631 -22.552 1.00 94.12 244 LEU A O 1
ATOM 1786 N N . ARG A 1 245 ? 14.627 -9.429 -22.072 1.00 95.38 245 ARG A N 1
ATOM 1787 C CA . ARG A 1 245 ? 14.477 -8.572 -20.889 1.00 95.38 245 ARG A CA 1
ATOM 1788 C C . ARG A 1 245 ? 15.103 -7.215 -21.181 1.00 95.38 245 ARG A C 1
ATOM 1790 O O . ARG A 1 245 ? 16.238 -7.147 -21.642 1.00 95.38 245 ARG A O 1
ATOM 1797 N N . THR A 1 246 ? 14.348 -6.155 -20.942 1.00 96.94 246 THR A N 1
ATOM 1798 C CA . THR A 1 246 ? 14.711 -4.789 -21.314 1.00 96.94 246 THR A CA 1
ATOM 1799 C C . THR A 1 246 ? 14.156 -3.774 -20.316 1.00 96.94 246 THR A C 1
ATOM 1801 O O . THR A 1 246 ? 13.619 -4.150 -19.273 1.00 96.94 246 THR A O 1
ATOM 1804 N N . THR A 1 247 ? 14.292 -2.487 -20.615 1.00 98.25 247 THR A N 1
ATOM 1805 C CA . THR A 1 247 ? 13.760 -1.386 -19.823 1.00 98.25 247 THR A CA 1
ATOM 1806 C C . THR A 1 247 ? 12.989 -0.388 -20.680 1.00 98.25 247 THR A C 1
ATOM 1808 O O . THR A 1 247 ? 13.122 -0.316 -21.906 1.00 98.25 247 THR A O 1
ATOM 1811 N N . ILE A 1 248 ? 12.191 0.431 -20.001 1.00 98.75 248 ILE A N 1
ATOM 1812 C CA . ILE A 1 248 ? 11.695 1.696 -20.536 1.00 98.75 248 ILE A CA 1
ATOM 1813 C C . ILE A 1 248 ? 12.894 2.568 -20.931 1.00 98.75 248 ILE A C 1
ATOM 1815 O O . ILE A 1 248 ? 13.890 2.616 -20.209 1.00 98.75 248 ILE A O 1
ATOM 1819 N N . VAL A 1 249 ? 12.781 3.285 -22.050 1.00 98.62 249 VAL A N 1
ATOM 1820 C CA . VAL A 1 249 ? 13.747 4.288 -22.515 1.00 98.62 249 VAL A CA 1
ATOM 1821 C C . VAL A 1 249 ? 13.079 5.642 -22.725 1.00 98.62 249 VAL A C 1
ATOM 1823 O O . VAL A 1 249 ? 12.032 5.767 -23.362 1.00 98.62 249 VAL A O 1
ATOM 1826 N N . GLY A 1 250 ? 13.697 6.685 -22.172 1.00 98.44 250 GLY A N 1
ATOM 1827 C CA . GLY A 1 250 ? 13.108 8.017 -22.131 1.00 98.44 250 GLY A CA 1
ATOM 1828 C C . GLY A 1 250 ? 12.024 8.138 -21.056 1.00 98.44 250 GLY A C 1
ATOM 1829 O O . GLY A 1 250 ? 11.891 7.305 -20.157 1.00 98.44 250 GLY A O 1
ATOM 1830 N N . ARG A 1 251 ? 11.262 9.233 -21.112 1.00 98.56 251 ARG A N 1
ATOM 1831 C CA . ARG A 1 251 ? 10.247 9.536 -20.097 1.00 98.56 251 ARG A CA 1
ATOM 1832 C C . ARG A 1 251 ? 9.005 8.663 -20.236 1.00 98.56 251 ARG A C 1
ATOM 1834 O O . ARG A 1 251 ? 8.504 8.474 -21.344 1.00 98.56 251 ARG A O 1
ATOM 1841 N N . VAL A 1 252 ? 8.457 8.258 -19.093 1.00 98.50 252 VAL A N 1
ATOM 1842 C CA . VAL A 1 252 ? 7.093 7.725 -18.985 1.00 98.50 252 VAL A CA 1
ATOM 1843 C C . VAL A 1 252 ? 6.083 8.836 -19.297 1.00 98.50 252 VAL A C 1
ATOM 1845 O O . VAL A 1 252 ? 6.107 9.898 -18.662 1.00 98.50 252 VAL A O 1
ATOM 1848 N N . CYS A 1 253 ? 5.205 8.601 -20.276 1.00 98.25 253 CYS A N 1
ATOM 1849 C CA . CYS A 1 253 ? 4.143 9.526 -20.686 1.00 98.25 253 CYS A CA 1
ATOM 1850 C C . CYS A 1 253 ? 2.813 9.189 -19.998 1.00 98.25 253 CYS A C 1
ATOM 1852 O O . CYS A 1 253 ? 2.738 8.272 -19.182 1.00 98.25 253 CYS A O 1
ATOM 1854 N N . MET A 1 254 ? 1.764 9.965 -20.291 1.00 98.12 254 MET A N 1
ATOM 1855 C CA . MET A 1 254 ? 0.453 9.811 -19.648 1.00 98.12 254 MET A CA 1
ATOM 1856 C C . MET A 1 254 ? -0.166 8.440 -19.912 1.00 98.12 254 MET A C 1
ATOM 1858 O O . MET A 1 254 ? -0.750 7.849 -19.010 1.00 98.12 254 MET A O 1
ATOM 1862 N N . ASP A 1 255 ? -0.008 7.949 -21.130 1.00 97.81 255 ASP A N 1
ATOM 1863 C CA . ASP A 1 255 ? -0.764 6.851 -21.729 1.00 97.81 255 ASP A CA 1
ATOM 1864 C C . ASP A 1 255 ? 0.124 5.769 -22.360 1.00 97.81 255 ASP A C 1
ATOM 1866 O O . ASP A 1 255 ? -0.376 4.741 -22.803 1.00 97.81 255 ASP A O 1
ATOM 1870 N N . GLN A 1 256 ? 1.439 5.992 -22.424 1.00 98.25 256 GLN A N 1
ATOM 1871 C CA . GLN A 1 256 ? 2.358 5.079 -23.096 1.00 98.25 256 GLN A CA 1
ATOM 1872 C C . GLN A 1 256 ? 3.798 5.202 -22.599 1.00 98.25 256 GLN A C 1
ATOM 1874 O O . GLN A 1 256 ? 4.236 6.252 -22.111 1.00 98.25 256 GLN A O 1
ATOM 1879 N N . VAL A 1 257 ? 4.560 4.130 -22.798 1.00 98.75 257 VAL A N 1
ATOM 1880 C CA . VAL A 1 257 ? 6.012 4.086 -22.606 1.00 98.75 257 VAL A CA 1
ATOM 1881 C C . VAL A 1 257 ? 6.683 3.472 -23.827 1.00 98.75 257 VAL A C 1
ATOM 1883 O O . VAL A 1 257 ? 6.097 2.653 -24.535 1.00 98.75 257 VAL A O 1
ATOM 1886 N N . VAL A 1 258 ? 7.928 3.873 -24.074 1.00 98.81 258 VAL A N 1
ATOM 1887 C CA . VAL A 1 258 ? 8.778 3.259 -25.096 1.00 98.81 258 VAL A CA 1
ATOM 1888 C C . VAL A 1 258 ? 9.761 2.333 -24.397 1.00 98.81 258 VAL A C 1
ATOM 1890 O O . VAL A 1 258 ? 10.356 2.725 -23.396 1.00 98.81 258 VAL A O 1
ATOM 1893 N N . ILE A 1 259 ? 9.933 1.126 -24.920 1.00 98.75 259 ILE A N 1
ATOM 1894 C CA . ILE A 1 259 ? 10.931 0.158 -24.457 1.00 98.75 259 ILE A CA 1
ATOM 1895 C C . ILE A 1 259 ? 11.983 -0.062 -25.541 1.00 98.75 259 ILE A C 1
ATOM 1897 O O . ILE A 1 259 ? 11.683 0.004 -26.737 1.00 98.75 259 ILE A O 1
ATOM 1901 N N . ASP A 1 260 ? 13.216 -0.325 -25.129 1.00 98.31 260 ASP A N 1
ATOM 1902 C CA . ASP A 1 260 ? 14.284 -0.712 -26.050 1.00 98.31 260 ASP A CA 1
ATOM 1903 C C . ASP A 1 260 ? 14.140 -2.193 -26.404 1.00 98.31 260 ASP A C 1
ATOM 1905 O O . ASP A 1 260 ? 14.047 -3.037 -25.522 1.00 98.31 260 ASP A O 1
ATOM 1909 N N . LEU A 1 261 ? 14.093 -2.541 -27.683 1.00 98.12 261 LEU A N 1
ATOM 1910 C CA . LEU A 1 261 ? 13.977 -3.934 -28.110 1.00 98.12 261 LEU A CA 1
ATOM 1911 C C . LEU A 1 261 ? 15.331 -4.549 -28.484 1.00 98.12 261 LEU A C 1
ATOM 1913 O O . LEU A 1 261 ? 15.407 -5.758 -28.666 1.00 98.12 261 LEU A O 1
ATOM 1917 N N . GLY A 1 262 ? 16.405 -3.761 -28.566 1.00 97.19 262 GLY A N 1
ATOM 1918 C CA . GLY A 1 262 ? 17.734 -4.259 -28.919 1.00 97.19 262 GLY A CA 1
ATOM 1919 C C . GLY A 1 262 ? 18.344 -3.586 -30.153 1.00 97.19 262 GLY A C 1
ATOM 1920 O O . GLY A 1 262 ? 17.713 -2.734 -30.786 1.00 97.19 262 GLY A O 1
ATOM 1921 N N . PRO A 1 263 ? 19.590 -3.948 -30.510 1.00 97.44 263 PRO A N 1
ATOM 1922 C CA . PRO A 1 263 ? 20.251 -3.448 -31.712 1.00 97.44 263 PRO A CA 1
ATOM 1923 C C . PRO A 1 263 ? 19.469 -3.791 -32.987 1.00 97.44 263 PRO A C 1
ATOM 1925 O O . PRO A 1 263 ? 18.949 -4.894 -33.132 1.00 97.44 263 PRO A O 1
ATOM 1928 N N . ALA A 1 264 ? 19.427 -2.855 -33.935 1.00 97.62 264 ALA A N 1
ATOM 1929 C CA . ALA A 1 264 ? 18.919 -3.083 -35.290 1.00 97.62 264 ALA A CA 1
ATOM 1930 C C . ALA A 1 264 ? 20.031 -3.435 -36.293 1.00 97.62 264 ALA A C 1
ATOM 1932 O O . ALA A 1 264 ? 19.755 -3.663 -37.474 1.00 97.62 264 ALA A O 1
ATOM 1933 N N . THR A 1 265 ? 21.279 -3.468 -35.829 1.00 96.69 265 THR A N 1
ATOM 1934 C CA . THR A 1 265 ? 22.451 -3.919 -36.577 1.00 96.69 265 THR A CA 1
ATOM 1935 C C . THR A 1 265 ? 23.370 -4.739 -35.679 1.00 96.69 265 THR A C 1
ATOM 1937 O O . THR A 1 265 ? 23.402 -4.499 -34.470 1.00 96.69 265 THR A O 1
ATOM 1940 N N . ASP A 1 266 ? 24.113 -5.680 -36.256 1.00 94.44 266 ASP A N 1
ATOM 1941 C CA . ASP A 1 266 ? 25.178 -6.413 -35.563 1.00 94.44 266 ASP A CA 1
ATOM 1942 C C . ASP A 1 266 ? 26.492 -5.607 -35.494 1.00 94.44 266 ASP A C 1
ATOM 1944 O O . ASP A 1 266 ? 26.569 -4.468 -35.968 1.00 94.44 266 ASP A O 1
ATOM 1948 N N . ASP A 1 267 ? 27.535 -6.208 -34.914 1.00 91.19 267 ASP A N 1
ATOM 1949 C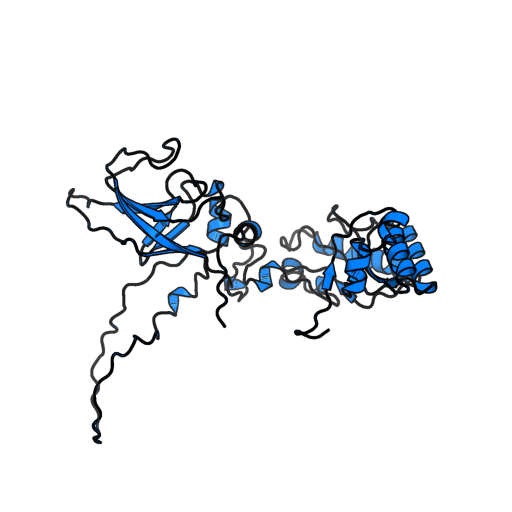 CA . ASP A 1 267 ? 28.865 -5.599 -34.757 1.00 91.19 267 ASP A CA 1
ATOM 1950 C C . ASP A 1 267 ? 29.578 -5.329 -36.099 1.00 91.19 267 ASP A C 1
ATOM 1952 O O . ASP A 1 267 ? 30.563 -4.589 -36.151 1.00 91.19 267 ASP A O 1
ATOM 1956 N N . HIS A 1 268 ? 29.080 -5.899 -37.200 1.00 92.06 268 HIS A N 1
ATOM 1957 C CA . HIS A 1 268 ? 29.580 -5.702 -38.561 1.00 92.06 268 HIS A CA 1
ATOM 1958 C C . HIS A 1 268 ? 28.713 -4.728 -39.376 1.00 92.06 268 HIS A C 1
ATOM 1960 O O . HIS A 1 268 ? 29.002 -4.477 -40.548 1.00 92.06 268 HIS A O 1
ATOM 1966 N N . GLY A 1 269 ? 27.669 -4.155 -38.768 1.00 88.69 269 GLY A N 1
ATOM 1967 C CA . GLY A 1 269 ? 26.747 -3.219 -39.407 1.00 88.69 269 GLY A CA 1
ATOM 1968 C C . GLY A 1 269 ? 25.671 -3.880 -40.272 1.00 88.69 269 GLY A C 1
ATOM 1969 O O . GLY A 1 269 ? 24.921 -3.168 -40.943 1.00 88.69 269 GLY A O 1
ATOM 1970 N N . ALA A 1 270 ? 25.556 -5.211 -40.268 1.00 94.44 270 ALA A N 1
ATOM 1971 C CA . ALA A 1 270 ? 24.485 -5.903 -40.973 1.00 94.44 270 ALA A CA 1
ATOM 1972 C C . ALA A 1 270 ? 23.158 -5.733 -40.227 1.00 94.44 270 ALA A C 1
ATOM 1974 O O . ALA A 1 270 ? 23.119 -5.706 -39.000 1.00 94.44 270 ALA A O 1
ATOM 1975 N N . HIS A 1 271 ? 22.052 -5.616 -40.965 1.00 94.81 271 HIS A N 1
ATOM 1976 C CA . HIS A 1 271 ? 20.733 -5.418 -40.369 1.00 94.81 271 HIS A CA 1
ATOM 1977 C C . HIS A 1 271 ? 20.254 -6.646 -39.591 1.00 94.81 271 HIS A C 1
ATOM 1979 O O . HIS A 1 271 ? 20.222 -7.756 -40.118 1.00 94.81 271 HIS A O 1
ATOM 1985 N N . LEU A 1 272 ? 19.791 -6.408 -38.363 1.00 96.81 272 LEU A N 1
ATOM 1986 C CA . LEU A 1 272 ? 19.122 -7.402 -37.533 1.00 96.81 272 LEU A CA 1
ATOM 1987 C C . LEU A 1 272 ? 17.597 -7.267 -37.661 1.00 96.81 272 LEU A C 1
ATOM 1989 O O . LEU A 1 272 ? 17.078 -6.141 -37.677 1.00 96.81 272 LEU A O 1
ATOM 1993 N N . PRO A 1 273 ? 16.857 -8.390 -37.726 1.00 96.56 273 PRO A N 1
ATOM 1994 C CA . PRO A 1 273 ? 15.400 -8.356 -37.725 1.00 96.56 273 PRO A CA 1
ATOM 1995 C C . PRO A 1 273 ? 14.864 -7.793 -36.403 1.00 96.56 273 PRO A C 1
ATOM 1997 O O . PRO A 1 273 ? 15.540 -7.829 -35.374 1.00 96.56 273 PRO A O 1
ATOM 2000 N N . ALA A 1 274 ? 13.632 -7.282 -36.428 1.00 96.38 274 ALA A N 1
ATOM 2001 C CA . ALA A 1 274 ? 12.951 -6.885 -35.202 1.00 96.38 274 ALA A CA 1
ATOM 2002 C C . ALA A 1 274 ? 12.769 -8.117 -34.293 1.00 96.38 274 ALA A C 1
ATOM 2004 O O . ALA A 1 274 ? 12.274 -9.140 -34.767 1.00 96.38 274 ALA A O 1
ATOM 2005 N N . PRO A 1 275 ? 13.136 -8.044 -33.002 1.00 95.69 275 PRO A N 1
ATOM 2006 C CA . PRO A 1 275 ? 13.035 -9.188 -32.094 1.00 95.69 275 PRO A CA 1
ATOM 2007 C C . PRO A 1 275 ? 11.619 -9.393 -31.533 1.00 95.69 275 PRO A C 1
ATOM 2009 O O . PRO A 1 275 ? 11.374 -10.375 -30.839 1.00 95.69 275 PRO A O 1
ATOM 2012 N N . ALA A 1 276 ? 10.703 -8.465 -31.821 1.00 97.12 276 ALA A N 1
ATOM 2013 C CA . ALA A 1 276 ? 9.289 -8.520 -31.476 1.00 97.12 276 ALA A CA 1
ATOM 2014 C C . ALA A 1 276 ? 8.465 -7.805 -32.558 1.00 97.12 276 ALA A C 1
ATOM 2016 O O . ALA A 1 276 ? 9.002 -7.027 -33.354 1.00 97.12 276 ALA A O 1
ATOM 2017 N N . GLN A 1 277 ? 7.156 -8.026 -32.557 1.00 97.88 277 GLN A N 1
ATOM 2018 C CA . GLN A 1 277 ? 6.194 -7.417 -33.477 1.00 97.88 277 GLN A CA 1
ATOM 2019 C C . GLN A 1 277 ? 5.023 -6.766 -32.716 1.00 97.88 277 GLN A C 1
ATOM 2021 O O . GLN A 1 277 ? 4.779 -7.090 -31.550 1.00 97.88 277 GLN A O 1
ATOM 2026 N N . PRO A 1 278 ? 4.271 -5.838 -33.342 1.00 98.50 278 PRO A N 1
ATOM 2027 C CA . PRO A 1 278 ? 3.014 -5.363 -32.773 1.00 98.50 278 PRO A CA 1
ATOM 2028 C C . PRO A 1 278 ? 2.089 -6.538 -32.430 1.00 98.50 278 PRO A C 1
ATOM 2030 O O . PRO A 1 278 ? 1.969 -7.480 -33.211 1.00 98.50 278 PRO A O 1
ATOM 2033 N N . GLY A 1 279 ? 1.439 -6.479 -31.271 1.00 98.06 279 GLY A N 1
ATOM 2034 C CA . GLY A 1 279 ? 0.634 -7.580 -30.737 1.00 98.06 279 GLY A CA 1
ATOM 2035 C C . GLY A 1 279 ? 1.371 -8.494 -29.753 1.00 98.06 279 GLY A C 1
ATOM 2036 O O . GLY A 1 279 ? 0.709 -9.093 -28.906 1.00 98.06 279 GLY A O 1
ATOM 2037 N N . ASP A 1 280 ? 2.707 -8.564 -29.791 1.00 97.88 280 ASP A N 1
ATOM 2038 C CA . ASP A 1 280 ? 3.469 -9.330 -28.797 1.00 97.88 280 ASP A CA 1
ATOM 2039 C C . ASP A 1 280 ? 3.281 -8.736 -27.395 1.00 97.88 280 ASP A C 1
ATOM 2041 O O . ASP A 1 280 ? 3.178 -7.518 -27.223 1.00 97.88 280 ASP A O 1
ATOM 2045 N N . LEU A 1 281 ? 3.236 -9.598 -26.376 1.00 97.69 281 LEU A N 1
ATOM 2046 C CA . LEU A 1 281 ? 3.006 -9.176 -24.997 1.00 97.69 281 LEU A CA 1
ATOM 2047 C C . LEU A 1 281 ? 4.282 -8.614 -24.365 1.00 97.69 281 LEU A C 1
ATOM 2049 O O . LEU A 1 281 ? 5.286 -9.316 -24.225 1.00 97.69 281 LEU A O 1
ATOM 2053 N N . ALA A 1 282 ? 4.196 -7.362 -23.924 1.00 98.25 282 ALA A N 1
ATOM 2054 C CA . ALA A 1 282 ? 5.127 -6.745 -22.999 1.00 98.25 282 ALA A CA 1
ATOM 2055 C C . ALA A 1 282 ? 4.626 -6.938 -21.567 1.00 98.25 282 ALA A C 1
ATOM 2057 O O . ALA A 1 282 ? 3.572 -6.427 -21.188 1.00 98.25 282 ALA A O 1
ATOM 2058 N N . VAL A 1 283 ? 5.396 -7.672 -20.773 1.00 98.06 283 VAL A N 1
ATOM 2059 C CA . VAL A 1 283 ? 5.119 -7.962 -19.368 1.00 98.06 283 VAL A CA 1
ATOM 2060 C C . VAL A 1 283 ? 5.884 -6.967 -18.520 1.00 98.06 283 VAL A C 1
ATOM 2062 O O . VAL A 1 283 ? 7.116 -6.949 -18.536 1.00 98.06 283 VAL A O 1
ATOM 2065 N N . LEU A 1 284 ? 5.155 -6.134 -17.786 1.00 98.00 284 LEU A N 1
ATOM 2066 C CA . LEU A 1 284 ? 5.755 -5.147 -16.903 1.00 98.00 284 LEU A CA 1
ATOM 2067 C C . LEU A 1 284 ? 6.166 -5.842 -15.610 1.00 98.00 284 LEU A C 1
ATOM 2069 O O . LEU A 1 284 ? 7.345 -5.839 -15.282 1.00 98.00 284 LEU A O 1
ATOM 2073 N N . TRP A 1 285 ? 5.238 -6.522 -14.936 1.00 97.38 285 TRP A N 1
ATOM 2074 C CA . TRP A 1 285 ? 5.573 -7.375 -13.796 1.00 97.38 285 TRP A CA 1
ATOM 2075 C C . TRP A 1 285 ? 4.660 -8.597 -13.677 1.00 97.38 285 TRP A C 1
ATOM 2077 O O . TRP A 1 285 ? 3.540 -8.599 -14.186 1.00 97.38 285 TRP A O 1
ATOM 2087 N N . GLY A 1 286 ? 5.125 -9.625 -12.971 1.00 95.81 286 GLY A N 1
ATOM 2088 C CA . GLY A 1 286 ? 4.379 -10.841 -12.648 1.00 95.81 286 GLY A CA 1
ATOM 2089 C C . GLY A 1 286 ? 5.119 -11.713 -11.632 1.00 95.81 286 GLY A C 1
ATOM 2090 O O . GLY A 1 286 ? 6.014 -11.234 -10.937 1.00 95.81 286 GLY A O 1
ATOM 2091 N N . ASP A 1 287 ? 4.748 -12.992 -11.553 1.00 94.06 287 ASP A N 1
ATOM 2092 C CA . ASP A 1 287 ? 5.487 -14.000 -10.786 1.00 94.06 287 ASP A CA 1
ATOM 2093 C C . ASP A 1 287 ? 6.693 -14.511 -11.605 1.00 94.06 287 ASP A C 1
ATOM 2095 O O . ASP A 1 287 ? 6.482 -15.197 -12.613 1.00 94.06 287 ASP A O 1
ATOM 2099 N N . PRO A 1 288 ? 7.949 -14.245 -11.188 1.00 90.25 288 PRO A N 1
ATOM 2100 C CA . PRO A 1 288 ? 9.140 -14.707 -11.907 1.00 90.25 288 PRO A CA 1
ATOM 2101 C C . PRO A 1 288 ? 9.284 -16.235 -11.989 1.00 90.25 288 PRO A C 1
ATOM 2103 O O . PRO A 1 288 ? 10.080 -16.727 -12.795 1.00 90.25 288 PRO A O 1
ATOM 2106 N N . ALA A 1 289 ? 8.568 -16.989 -11.146 1.00 82.94 289 ALA A N 1
ATOM 2107 C CA . ALA A 1 289 ? 8.560 -18.449 -11.167 1.00 82.94 289 ALA A CA 1
ATOM 2108 C C . ALA A 1 289 ? 7.539 -19.018 -12.168 1.00 82.94 289 ALA A C 1
ATOM 2110 O O . ALA A 1 289 ? 7.803 -20.059 -12.761 1.00 82.94 289 ALA A O 1
ATOM 2111 N N . SER A 1 290 ? 6.420 -18.321 -12.406 1.00 73.56 290 SER A N 1
ATOM 2112 C CA . SER A 1 290 ? 5.313 -18.817 -13.243 1.00 73.56 290 SER A CA 1
ATOM 2113 C C . SER A 1 290 ? 5.693 -19.075 -14.709 1.00 73.56 290 SER A C 1
ATOM 2115 O O . SER A 1 290 ? 5.282 -20.076 -15.285 1.00 73.56 290 SER A O 1
ATOM 2117 N N . ASP A 1 291 ? 6.567 -18.254 -15.299 1.00 59.47 291 ASP A N 1
ATOM 2118 C CA . ASP A 1 291 ? 7.011 -18.424 -16.695 1.00 59.47 291 ASP A CA 1
ATOM 2119 C C . ASP A 1 291 ? 8.093 -19.523 -16.872 1.00 59.47 291 ASP A C 1
ATOM 2121 O O . ASP A 1 291 ? 8.598 -19.717 -17.981 1.00 59.47 291 ASP A O 1
ATOM 2125 N N . ARG A 1 292 ? 8.470 -20.260 -15.810 1.00 50.59 292 ARG A N 1
ATOM 2126 C CA . ARG A 1 292 ? 9.344 -21.448 -15.923 1.00 50.59 292 ARG A CA 1
ATOM 2127 C C . ARG A 1 292 ? 8.572 -22.738 -16.214 1.00 50.59 292 ARG A C 1
ATOM 2129 O O . ARG A 1 292 ? 9.151 -23.628 -16.835 1.00 50.59 292 ARG A O 1
ATOM 2136 N N . ASP A 1 293 ? 7.299 -22.805 -15.825 1.00 38.97 293 ASP A N 1
ATOM 2137 C CA . ASP A 1 293 ? 6.496 -24.038 -15.857 1.00 38.97 293 ASP A CA 1
ATOM 2138 C C . ASP A 1 293 ? 5.447 -24.069 -16.992 1.00 38.97 293 ASP A C 1
ATOM 2140 O O . ASP A 1 293 ? 4.949 -25.136 -17.342 1.00 38.97 293 ASP A O 1
ATOM 2144 N N . ASP A 1 294 ? 5.193 -22.941 -17.667 1.00 40.03 294 ASP A N 1
ATOM 2145 C CA . ASP A 1 294 ? 4.226 -22.799 -18.778 1.00 40.03 294 ASP A CA 1
ATOM 2146 C C . ASP A 1 294 ? 4.650 -23.482 -20.111 1.00 40.03 294 ASP A C 1
ATOM 2148 O O . ASP A 1 294 ? 4.060 -23.244 -21.167 1.00 40.03 294 ASP A O 1
ATOM 2152 N N . VAL A 1 295 ? 5.672 -24.351 -20.100 1.00 38.78 295 VAL A N 1
ATOM 2153 C CA . VAL A 1 295 ? 6.089 -25.151 -21.277 1.00 38.78 295 VAL A CA 1
ATOM 2154 C C . VAL A 1 295 ? 5.161 -26.354 -21.511 1.00 38.78 295 VAL A C 1
ATOM 2156 O O . VAL A 1 295 ? 5.180 -26.941 -22.593 1.00 38.78 295 VAL A O 1
ATOM 2159 N N . ALA A 1 296 ? 4.307 -26.704 -20.549 1.00 37.06 296 ALA A N 1
ATOM 2160 C CA . ALA A 1 296 ? 3.327 -27.768 -20.709 1.00 37.06 296 ALA A CA 1
ATOM 2161 C C . ALA A 1 296 ? 1.902 -27.202 -20.795 1.00 37.06 296 ALA A C 1
ATOM 2163 O O . ALA A 1 296 ? 1.344 -26.719 -19.819 1.00 37.06 296 ALA A O 1
ATOM 2164 N N . ASP A 1 297 ? 1.313 -27.371 -21.978 1.00 36.62 297 ASP A N 1
ATOM 2165 C CA . ASP A 1 297 ? -0.131 -27.470 -22.199 1.00 36.62 297 ASP A CA 1
ATOM 2166 C C . ASP A 1 297 ? -0.942 -26.156 -22.244 1.00 36.62 297 ASP A C 1
ATOM 2168 O O . ASP A 1 297 ? -1.639 -25.750 -21.315 1.00 36.62 297 ASP A O 1
ATOM 2172 N N . ARG A 1 298 ? -0.953 -25.524 -23.426 1.00 33.41 298 ARG A N 1
ATOM 2173 C CA . ARG A 1 298 ? -2.159 -24.836 -23.912 1.00 33.41 298 ARG A CA 1
ATOM 2174 C C . ARG A 1 298 ? -2.717 -25.640 -25.088 1.00 33.41 298 ARG A C 1
ATOM 2176 O O . ARG A 1 298 ? -1.985 -25.814 -26.066 1.00 33.41 298 ARG A O 1
ATOM 2183 N N . PRO A 1 299 ? -3.985 -26.090 -25.063 1.00 36.38 299 PRO A N 1
ATOM 2184 C CA . PRO A 1 299 ? -4.564 -26.787 -26.200 1.00 36.38 299 PRO A CA 1
ATOM 2185 C C . PRO A 1 299 ? -4.701 -25.811 -27.370 1.00 36.38 299 PRO A C 1
ATOM 2187 O O . PRO A 1 299 ? -5.429 -24.819 -27.294 1.00 36.38 299 PRO A O 1
ATOM 2190 N N . GLY A 1 300 ? -3.986 -26.092 -28.459 1.00 32.97 300 GLY A N 1
ATOM 2191 C CA . GLY A 1 300 ? -4.215 -25.449 -29.746 1.00 32.97 300 GLY A CA 1
ATOM 2192 C C . GLY A 1 300 ? -5.639 -25.729 -30.227 1.00 32.97 300 GLY A C 1
ATOM 2193 O O . GLY A 1 300 ? -6.137 -26.848 -30.111 1.00 32.97 300 GLY A O 1
ATOM 2194 N N . GLY A 1 301 ? -6.303 -24.700 -30.754 1.00 31.41 301 GLY A N 1
ATOM 2195 C CA . GLY A 1 301 ? -7.642 -24.820 -31.321 1.00 31.41 301 GLY A CA 1
ATOM 2196 C C . GLY A 1 301 ? -7.687 -25.871 -32.432 1.00 31.41 301 GLY A C 1
ATOM 2197 O O . GLY A 1 301 ? -6.967 -25.773 -33.424 1.00 31.41 301 GLY A O 1
ATOM 2198 N N . GLN A 1 302 ? -8.548 -26.873 -32.263 1.00 31.83 302 GLN A N 1
ATOM 2199 C CA . GLN A 1 302 ? -8.835 -27.880 -33.278 1.00 31.83 302 GLN A CA 1
ATOM 2200 C C . GLN A 1 302 ? -9.844 -27.332 -34.296 1.00 31.83 302 GLN A C 1
ATOM 2202 O O . GLN A 1 302 ? -10.988 -27.028 -33.960 1.00 31.83 302 GLN A O 1
ATOM 2207 N N . VAL A 1 303 ? -9.419 -27.260 -35.559 1.00 31.67 303 VAL A N 1
ATOM 2208 C CA . VAL A 1 303 ? -10.305 -27.266 -36.730 1.00 31.67 303 VAL A CA 1
ATOM 2209 C C . VAL A 1 303 ? -10.572 -28.732 -37.084 1.00 31.67 303 VAL A C 1
ATOM 2211 O O . VAL A 1 303 ? -9.655 -29.551 -37.077 1.00 31.67 303 VAL A O 1
ATOM 2214 N N . GLY A 1 304 ? -11.842 -29.069 -37.307 1.00 27.55 304 GLY A N 1
ATOM 2215 C CA . GLY A 1 304 ? -12.333 -30.445 -37.367 1.00 27.55 304 GLY A CA 1
ATOM 2216 C C . GLY A 1 304 ? -11.937 -31.271 -38.595 1.00 27.55 304 GLY A C 1
ATOM 2217 O O . GLY A 1 304 ? -11.529 -30.749 -39.629 1.00 27.55 304 GLY A O 1
ATOM 2218 N N . GLY A 1 305 ? -12.171 -32.582 -38.475 1.00 26.72 305 GLY A N 1
ATOM 2219 C CA . GLY A 1 305 ? -12.235 -33.513 -39.601 1.00 26.72 305 GLY A CA 1
ATOM 2220 C C . GLY A 1 305 ? -11.995 -34.979 -39.225 1.00 26.72 305 GLY A C 1
ATOM 2221 O O . GLY A 1 305 ? -10.871 -35.351 -38.928 1.00 26.72 305 GLY A O 1
ATOM 2222 N N . GLY A 1 306 ? -13.041 -35.807 -39.342 1.00 25.70 306 GLY A N 1
ATOM 2223 C CA . GLY A 1 306 ? -12.932 -37.200 -39.805 1.00 25.70 306 GLY A CA 1
ATOM 2224 C C . GLY A 1 306 ? -12.635 -38.300 -38.778 1.00 25.70 306 GLY A C 1
ATOM 2225 O O . GLY A 1 306 ? -11.531 -38.426 -38.266 1.00 25.70 306 GLY A O 1
ATOM 2226 N N . ALA A 1 307 ? -13.621 -39.171 -38.566 1.00 30.30 307 ALA A N 1
ATOM 2227 C CA . ALA A 1 307 ? -13.488 -40.446 -37.866 1.00 30.30 307 ALA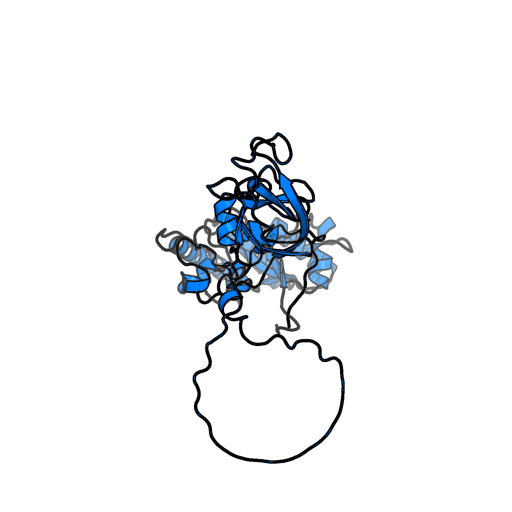 A CA 1
ATOM 2228 C C . ALA A 1 307 ? -12.803 -41.521 -38.732 1.00 30.30 307 ALA A C 1
ATOM 2230 O O . ALA A 1 307 ? -13.112 -41.598 -39.915 1.00 30.30 307 ALA A O 1
ATOM 2231 N N . THR A 1 308 ? -12.007 -42.407 -38.114 1.00 29.70 308 THR A N 1
ATOM 2232 C CA . THR A 1 308 ? -12.063 -43.881 -38.275 1.00 29.70 308 THR A CA 1
ATOM 2233 C C . THR A 1 308 ? -11.174 -44.585 -37.240 1.00 29.70 308 THR A C 1
ATOM 2235 O O . THR A 1 308 ? -10.094 -44.114 -36.903 1.00 29.70 308 THR A O 1
ATOM 2238 N N . SER A 1 309 ? -11.653 -45.730 -36.756 1.00 29.62 309 SER A N 1
ATOM 2239 C CA . SER A 1 309 ? -11.036 -46.666 -35.808 1.00 29.62 309 SER A CA 1
ATOM 2240 C C . SER A 1 309 ? -9.981 -47.589 -36.434 1.00 29.62 309 SER A C 1
ATOM 2242 O O . SER A 1 309 ? -10.205 -48.035 -37.556 1.00 29.62 309 SER A O 1
ATOM 2244 N N . ALA A 1 310 ? -8.970 -48.023 -35.665 1.00 28.73 310 ALA A N 1
ATOM 2245 C CA . ALA A 1 310 ? -8.625 -49.442 -35.435 1.00 28.73 310 ALA A CA 1
ATOM 2246 C C . ALA A 1 310 ? -7.371 -49.607 -34.546 1.00 28.73 310 ALA A C 1
ATOM 2248 O O . ALA A 1 310 ? -6.530 -48.724 -34.441 1.00 28.73 310 ALA A O 1
ATOM 2249 N N . VAL A 1 311 ? -7.318 -50.772 -33.900 1.00 30.28 311 VAL A N 1
ATOM 2250 C CA . VAL A 1 311 ? -6.406 -51.277 -32.859 1.00 30.28 311 VAL A CA 1
ATOM 2251 C C . VAL A 1 311 ? -5.049 -51.724 -33.431 1.00 30.28 311 VAL A C 1
ATOM 2253 O O . VAL A 1 311 ? -5.017 -52.272 -34.529 1.00 30.28 311 VAL A O 1
ATOM 2256 N N . GLY A 1 312 ? -3.958 -51.620 -32.658 1.00 25.66 312 GLY A N 1
ATOM 2257 C CA . GLY A 1 312 ? -2.707 -52.333 -32.957 1.00 25.66 312 GLY A CA 1
ATOM 2258 C C . GLY A 1 312 ? -1.520 -51.953 -32.068 1.00 25.66 312 GLY A C 1
ATOM 2259 O O . GLY A 1 312 ? -1.186 -50.788 -31.938 1.00 25.66 312 GLY A O 1
ATOM 2260 N N . SER A 1 313 ? -0.919 -52.964 -31.453 1.00 28.25 313 SER A N 1
ATOM 2261 C CA . SER A 1 313 ? 0.170 -52.978 -30.473 1.00 28.25 313 SER A CA 1
ATOM 2262 C C . SER A 1 313 ? 1.578 -52.626 -30.983 1.00 28.25 313 SER A C 1
ATOM 2264 O O . SER A 1 313 ? 1.903 -52.888 -32.134 1.00 28.25 313 SER A O 1
ATOM 2266 N N . ASP A 1 314 ? 2.430 -52.298 -30.004 1.00 26.39 314 ASP A N 1
ATOM 2267 C CA . ASP A 1 314 ? 3.817 -52.768 -29.804 1.00 26.39 314 ASP A CA 1
ATOM 2268 C C . ASP A 1 314 ? 4.972 -51.748 -29.929 1.00 26.39 314 ASP A C 1
ATOM 2270 O O . ASP A 1 314 ? 4.910 -50.739 -30.624 1.00 26.39 314 ASP A O 1
ATOM 2274 N N . ARG A 1 315 ? 5.988 -52.042 -29.113 1.00 32.56 315 ARG A N 1
ATOM 2275 C CA . ARG A 1 315 ? 7.135 -51.269 -28.613 1.00 32.56 315 ARG A CA 1
ATOM 2276 C C . ARG A 1 315 ? 8.035 -50.605 -29.664 1.00 32.56 315 ARG A C 1
ATOM 2278 O O . ARG A 1 315 ? 8.308 -51.175 -30.714 1.00 32.56 315 ARG A O 1
ATOM 2285 N N . GLY A 1 316 ? 8.655 -49.494 -29.257 1.00 25.86 316 GLY A N 1
ATOM 2286 C CA . GLY A 1 316 ? 9.823 -48.902 -29.913 1.00 25.86 316 GLY A CA 1
ATOM 2287 C C . GLY A 1 316 ? 10.393 -47.744 -29.095 1.00 25.86 316 GLY A C 1
ATOM 2288 O O . GLY A 1 316 ? 9.765 -46.699 -28.981 1.00 25.86 316 GLY A O 1
ATOM 2289 N N . ASP A 1 317 ? 11.550 -47.981 -28.488 1.00 34.69 317 ASP A N 1
ATOM 2290 C CA . ASP A 1 317 ? 12.409 -47.016 -27.804 1.00 34.69 317 ASP A CA 1
ATOM 2291 C C . ASP A 1 317 ? 13.194 -46.230 -28.865 1.00 34.69 317 ASP A C 1
ATOM 2293 O O . ASP A 1 317 ? 14.004 -46.832 -29.565 1.00 34.69 317 ASP A O 1
ATOM 2297 N N . GLU A 1 318 ? 12.950 -44.924 -29.016 1.00 28.89 318 GLU A N 1
ATOM 2298 C CA . GLU A 1 318 ? 13.847 -44.013 -29.737 1.00 28.89 318 GLU A CA 1
ATOM 2299 C C . GLU A 1 318 ? 13.855 -42.624 -29.084 1.00 28.89 318 GLU A C 1
ATOM 2301 O O . GLU A 1 318 ? 12.820 -42.039 -28.758 1.00 28.89 318 GLU A O 1
ATOM 2306 N N . GLY A 1 319 ? 15.070 -42.107 -28.884 1.00 39.19 319 GLY A N 1
ATOM 2307 C CA . GLY A 1 319 ? 15.363 -40.832 -28.245 1.00 39.19 319 GLY A CA 1
ATOM 2308 C C . GLY A 1 319 ? 14.650 -39.647 -28.895 1.00 39.19 319 GLY A C 1
ATOM 2309 O O . GLY A 1 319 ? 15.008 -39.191 -29.979 1.00 39.19 319 GLY A O 1
ATOM 2310 N N . GLY A 1 320 ? 13.687 -39.090 -28.166 1.00 27.23 320 GLY A N 1
ATOM 2311 C CA . GLY A 1 320 ? 13.067 -37.809 -28.468 1.00 27.23 320 GLY A CA 1
ATOM 2312 C C . GLY A 1 320 ? 13.909 -36.659 -27.928 1.00 27.23 320 GLY A C 1
ATOM 2313 O O . GLY A 1 320 ? 13.896 -36.370 -26.732 1.00 27.23 320 GLY A O 1
ATOM 2314 N N . SER A 1 321 ? 14.623 -35.987 -28.829 1.00 34.78 321 SER A N 1
ATOM 2315 C CA . SER A 1 321 ? 15.068 -34.602 -28.666 1.00 34.78 321 SER A CA 1
ATOM 2316 C C . SER A 1 321 ? 13.925 -33.766 -28.082 1.00 34.78 321 SER A C 1
ATOM 2318 O O . SER A 1 321 ? 12.882 -33.606 -28.716 1.00 34.78 321 SER A O 1
ATOM 2320 N N . SER A 1 322 ? 14.102 -33.238 -26.868 1.00 35.53 322 SER A N 1
ATOM 2321 C CA . SER A 1 322 ? 13.203 -32.215 -26.350 1.00 35.53 322 SER A CA 1
ATOM 2322 C C . SER A 1 322 ? 13.415 -30.954 -27.183 1.00 35.53 322 SER A C 1
ATOM 2324 O O . SER A 1 322 ? 14.365 -30.193 -26.991 1.00 35.53 322 SER A O 1
ATOM 2326 N N . SER A 1 323 ? 12.532 -30.742 -28.156 1.00 38.50 323 SER A N 1
ATOM 2327 C CA . SER A 1 323 ? 12.388 -29.474 -28.858 1.00 38.50 323 SER A CA 1
ATOM 2328 C C . SER A 1 323 ? 11.892 -28.432 -27.854 1.00 38.50 323 SER A C 1
ATOM 2330 O O . SER A 1 323 ? 10.696 -28.167 -27.740 1.00 38.50 323 SER A O 1
ATOM 2332 N N . GLY A 1 324 ? 12.814 -27.888 -27.061 1.00 36.66 324 GLY A N 1
ATOM 2333 C CA . GLY A 1 324 ? 12.548 -26.754 -26.196 1.00 36.66 324 GLY A CA 1
ATOM 2334 C C . GLY A 1 324 ? 12.161 -25.576 -27.075 1.00 36.66 324 GLY A C 1
ATOM 2335 O O . GLY A 1 324 ? 13.004 -25.039 -27.793 1.00 36.66 324 GLY A O 1
ATOM 2336 N N . GLY A 1 325 ? 10.883 -25.194 -27.039 1.00 43.34 325 GLY A N 1
ATOM 2337 C CA . GLY A 1 325 ? 10.436 -23.927 -27.605 1.00 43.34 325 GLY A CA 1
ATOM 2338 C C . GLY A 1 325 ? 11.285 -22.764 -27.068 1.00 43.34 325 GLY A C 1
ATOM 2339 O O . GLY A 1 325 ? 11.955 -22.907 -26.038 1.00 43.34 325 GLY A O 1
ATOM 2340 N N . PRO A 1 326 ? 11.301 -21.612 -27.757 1.00 54.25 326 PRO A N 1
ATOM 2341 C CA . PRO A 1 326 ? 12.138 -20.486 -27.361 1.00 54.25 326 PRO A CA 1
ATOM 2342 C C . PRO A 1 326 ? 11.877 -20.118 -25.895 1.00 54.25 326 PRO A C 1
ATOM 2344 O O . PRO A 1 326 ? 10.747 -19.809 -25.513 1.00 54.25 326 PRO A O 1
ATOM 2347 N N . ARG A 1 327 ? 12.928 -20.184 -25.064 1.00 64.31 327 ARG A N 1
ATOM 2348 C CA . ARG A 1 327 ? 12.855 -19.815 -23.644 1.00 64.31 327 ARG A CA 1
ATOM 2349 C C . ARG A 1 327 ? 12.386 -18.368 -23.527 1.00 64.31 327 ARG A C 1
ATOM 2351 O O . ARG A 1 327 ? 13.044 -17.466 -24.044 1.00 64.31 327 ARG A O 1
ATOM 2358 N N . ARG A 1 328 ? 11.278 -18.148 -22.820 1.00 75.19 328 ARG A N 1
ATOM 2359 C CA . ARG A 1 328 ? 10.844 -16.805 -22.424 1.00 75.19 328 ARG A CA 1
ATOM 2360 C C . ARG A 1 328 ? 11.834 -16.200 -21.431 1.00 75.19 328 ARG A C 1
ATOM 2362 O O . ARG A 1 328 ? 12.445 -16.916 -20.634 1.00 75.19 328 ARG A O 1
ATOM 2369 N N . ALA A 1 329 ? 11.996 -14.882 -21.485 1.00 79.06 329 ALA A N 1
ATOM 2370 C CA . ALA A 1 329 ? 12.739 -14.159 -20.466 1.00 79.06 329 ALA A CA 1
ATOM 2371 C C . ALA A 1 329 ? 12.008 -14.279 -19.120 1.00 79.06 329 ALA A C 1
ATOM 2373 O O . ALA A 1 329 ? 10.776 -14.227 -19.097 1.00 79.06 329 ALA A O 1
ATOM 2374 N N . PRO A 1 330 ? 12.736 -14.375 -17.992 1.00 85.50 330 PRO A N 1
ATOM 2375 C CA . PRO A 1 330 ? 12.127 -14.220 -16.681 1.00 85.50 330 PRO A CA 1
ATOM 2376 C C . PRO A 1 330 ? 11.424 -12.866 -16.603 1.00 85.50 330 PRO A C 1
ATOM 2378 O O . PRO A 1 330 ? 12.033 -11.824 -16.877 1.00 85.50 330 PRO A O 1
ATOM 2381 N N . VAL A 1 331 ? 10.147 -12.881 -16.234 1.00 93.19 331 VAL A N 1
ATOM 2382 C CA . VAL A 1 331 ? 9.375 -11.649 -16.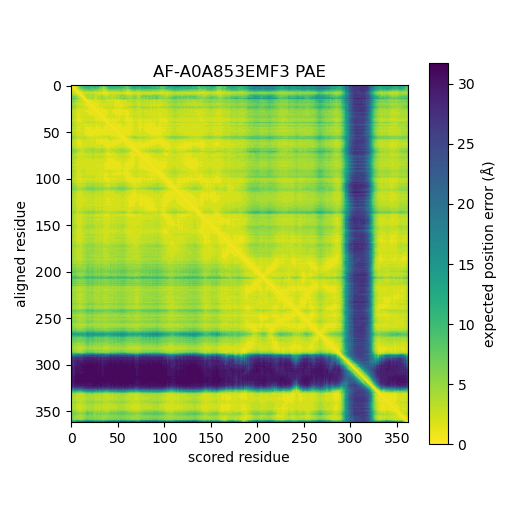092 1.00 93.19 331 VAL A CA 1
ATOM 2383 C C . VAL A 1 331 ? 9.851 -10.857 -14.877 1.00 93.19 331 VAL A C 1
ATOM 2385 O O . VAL A 1 331 ? 10.238 -11.459 -13.871 1.00 93.19 331 VAL A O 1
ATOM 2388 N N . PRO A 1 332 ? 9.862 -9.513 -14.945 1.00 96.81 332 PRO A N 1
ATOM 2389 C CA . PRO A 1 332 ? 10.172 -8.706 -13.778 1.00 96.81 332 PRO A CA 1
ATOM 2390 C C . PRO A 1 332 ? 9.136 -8.928 -12.672 1.00 96.81 332 PRO A C 1
ATOM 2392 O O . PRO A 1 332 ? 7.966 -9.201 -12.937 1.00 96.81 332 PRO A O 1
ATOM 2395 N N . SER A 1 333 ? 9.559 -8.789 -11.425 1.00 97.12 333 SER A N 1
ATOM 2396 C CA . SER A 1 333 ? 8.669 -8.786 -10.265 1.00 97.12 333 SER A CA 1
ATOM 2397 C C . SER A 1 333 ? 8.194 -7.369 -9.924 1.00 97.12 333 SER A C 1
ATOM 2399 O O . SER A 1 333 ? 8.758 -6.373 -10.384 1.00 97.12 333 SER A O 1
ATOM 2401 N N . ALA A 1 334 ? 7.173 -7.263 -9.068 1.00 97.94 334 ALA A N 1
ATOM 2402 C CA . ALA A 1 334 ? 6.811 -5.980 -8.462 1.00 97.94 334 ALA A CA 1
ATOM 2403 C C . ALA A 1 334 ? 7.960 -5.405 -7.606 1.00 97.94 334 ALA A C 1
ATOM 2405 O O . ALA A 1 334 ? 8.101 -4.187 -7.522 1.00 97.94 334 ALA A O 1
ATOM 2406 N N . ASP A 1 335 ? 8.803 -6.269 -7.029 1.00 97.94 335 ASP A N 1
ATOM 2407 C CA . ASP A 1 335 ? 9.992 -5.878 -6.265 1.00 97.94 335 ASP A CA 1
ATOM 2408 C C . ASP A 1 335 ? 11.071 -5.270 -7.183 1.00 97.94 335 ASP A C 1
ATOM 2410 O O . ASP A 1 335 ? 11.658 -4.244 -6.842 1.00 97.94 335 ASP A O 1
ATOM 2414 N N . ASP A 1 336 ? 11.272 -5.818 -8.392 1.00 97.69 336 ASP A N 1
ATOM 2415 C CA . ASP A 1 336 ? 12.182 -5.238 -9.397 1.00 97.69 336 ASP A CA 1
ATOM 2416 C C . ASP A 1 336 ? 11.740 -3.820 -9.799 1.00 97.69 336 ASP A C 1
ATOM 2418 O O . ASP A 1 336 ? 12.562 -2.912 -9.945 1.00 97.69 336 ASP A O 1
ATOM 2422 N N . TRP A 1 337 ? 10.430 -3.613 -9.962 1.00 98.38 337 TRP A N 1
ATOM 2423 C CA . TRP A 1 337 ? 9.855 -2.295 -10.249 1.00 98.38 337 TRP A CA 1
ATOM 2424 C C . TRP A 1 337 ? 9.993 -1.326 -9.082 1.00 98.38 337 TRP A C 1
ATOM 2426 O O . TRP A 1 337 ? 10.319 -0.156 -9.294 1.00 98.38 337 TRP A O 1
ATOM 2436 N N . ALA A 1 338 ? 9.751 -1.806 -7.863 1.00 98.25 338 ALA A N 1
ATOM 2437 C CA . ALA A 1 338 ? 9.907 -1.028 -6.645 1.00 98.25 338 ALA A CA 1
ATOM 2438 C C . ALA A 1 338 ? 11.351 -0.526 -6.509 1.00 98.25 338 ALA A C 1
ATOM 2440 O O . ALA A 1 338 ? 11.567 0.677 -6.352 1.00 98.25 338 ALA A O 1
ATOM 2441 N N . LEU A 1 339 ? 12.330 -1.416 -6.709 1.00 97.94 339 LEU A N 1
ATOM 2442 C CA . LEU A 1 339 ? 13.752 -1.081 -6.713 1.00 97.94 339 LEU A CA 1
ATOM 2443 C C . LEU A 1 339 ? 14.091 -0.048 -7.796 1.00 97.94 339 LEU A C 1
ATOM 2445 O O . LEU A 1 339 ? 14.713 0.970 -7.496 1.00 97.94 339 LEU A O 1
ATOM 2449 N N . ALA A 1 340 ? 13.646 -0.266 -9.039 1.00 97.88 340 ALA A N 1
ATOM 2450 C CA . ALA A 1 340 ? 13.908 0.651 -10.151 1.00 97.88 340 ALA A CA 1
ATOM 2451 C C . ALA A 1 340 ? 13.336 2.062 -9.916 1.00 97.88 340 ALA A C 1
ATOM 2453 O O . ALA A 1 340 ? 13.902 3.047 -10.389 1.00 97.88 340 ALA A O 1
ATOM 2454 N N . CYS A 1 341 ? 12.224 2.162 -9.184 1.00 97.75 341 CYS A N 1
ATOM 2455 C CA . CYS A 1 341 ? 11.547 3.424 -8.892 1.00 97.75 341 CYS A CA 1
ATOM 2456 C C . CYS A 1 341 ? 11.955 4.056 -7.552 1.00 97.75 341 CYS A C 1
ATOM 2458 O O . CYS A 1 341 ? 11.495 5.160 -7.261 1.00 97.75 341 CYS A O 1
ATOM 2460 N N . GLY A 1 342 ? 12.770 3.380 -6.734 1.00 97.56 342 GLY A N 1
ATOM 2461 C CA . GLY A 1 342 ? 13.102 3.828 -5.378 1.00 97.56 342 GLY A CA 1
ATOM 2462 C C . GLY A 1 342 ? 11.886 3.867 -4.443 1.00 97.56 342 GLY A C 1
ATOM 2463 O O . GLY A 1 342 ? 11.714 4.829 -3.700 1.00 97.56 342 GLY A O 1
ATOM 2464 N N . THR A 1 343 ? 11.020 2.854 -4.516 1.00 97.88 343 THR A N 1
ATOM 2465 C CA . THR A 1 343 ? 9.825 2.701 -3.669 1.00 97.88 343 THR A CA 1
ATOM 2466 C C . THR A 1 343 ? 9.664 1.246 -3.192 1.00 97.88 343 THR A C 1
ATOM 2468 O O . THR A 1 343 ? 10.601 0.458 -3.267 1.00 97.88 343 THR A O 1
ATOM 2471 N N . ILE A 1 344 ? 8.485 0.886 -2.684 1.00 98.12 344 ILE A N 1
ATOM 2472 C CA . ILE A 1 344 ? 8.087 -0.433 -2.189 1.00 98.12 344 ILE A CA 1
ATOM 2473 C C . ILE A 1 344 ? 7.055 -1.090 -3.115 1.00 98.12 344 ILE A C 1
ATOM 2475 O O . ILE A 1 344 ? 6.272 -0.418 -3.792 1.00 98.12 344 ILE A O 1
ATOM 2479 N N . ASN A 1 345 ? 6.996 -2.421 -3.099 1.00 97.94 345 ASN A N 1
ATOM 2480 C CA . ASN A 1 345 ? 6.078 -3.199 -3.938 1.00 97.94 345 ASN A CA 1
ATOM 2481 C C . ASN A 1 345 ? 4.591 -2.869 -3.699 1.00 97.94 345 ASN A C 1
ATOM 2483 O O . ASN A 1 345 ? 3.803 -2.890 -4.645 1.00 97.94 345 ASN A O 1
ATOM 2487 N N . TYR A 1 346 ? 4.222 -2.461 -2.479 1.00 98.31 346 TYR A N 1
ATOM 2488 C CA . TYR A 1 346 ? 2.895 -1.954 -2.137 1.00 98.31 346 TYR A CA 1
ATOM 2489 C C . TYR A 1 346 ? 2.478 -0.806 -3.060 1.00 98.31 346 TYR A C 1
ATOM 2491 O O . TYR A 1 346 ? 1.354 -0.797 -3.557 1.00 98.31 346 TYR A O 1
ATOM 2499 N N . GLU A 1 347 ? 3.367 0.159 -3.310 1.00 98.00 347 GLU A N 1
ATOM 2500 C CA . GLU A 1 347 ? 3.080 1.308 -4.174 1.00 98.00 347 GLU A CA 1
ATOM 2501 C C . GLU A 1 347 ? 2.882 0.867 -5.627 1.00 98.00 347 GLU A C 1
ATOM 2503 O O . GLU A 1 347 ? 1.966 1.349 -6.293 1.00 98.00 347 GLU A O 1
ATOM 2508 N N . ILE A 1 348 ? 3.697 -0.082 -6.095 1.00 97.94 348 ILE A N 1
ATOM 2509 C CA . ILE A 1 348 ? 3.638 -0.597 -7.468 1.00 97.94 348 ILE A CA 1
ATOM 2510 C C . ILE A 1 348 ? 2.272 -1.228 -7.756 1.00 97.94 348 ILE A C 1
ATOM 2512 O O . ILE A 1 348 ? 1.611 -0.858 -8.726 1.00 97.94 348 ILE A O 1
ATOM 2516 N N . VAL A 1 349 ? 1.805 -2.138 -6.897 1.00 97.44 349 VAL A N 1
ATOM 2517 C CA . VAL A 1 349 ? 0.571 -2.897 -7.171 1.00 97.44 349 VAL A CA 1
ATOM 2518 C C . VAL A 1 349 ? -0.716 -2.146 -6.823 1.00 97.44 349 VAL A C 1
ATOM 2520 O O . VAL A 1 349 ? -1.779 -2.485 -7.341 1.00 97.44 349 VAL A O 1
ATOM 2523 N N . THR A 1 350 ? -0.656 -1.116 -5.972 1.00 97.00 350 THR A N 1
ATOM 2524 C CA . THR A 1 350 ? -1.856 -0.362 -5.549 1.00 97.00 350 THR A CA 1
ATOM 2525 C C . THR A 1 350 ? -2.182 0.840 -6.432 1.00 97.00 350 THR A C 1
ATOM 2527 O O . THR A 1 350 ? -3.307 1.334 -6.384 1.00 97.00 350 THR A O 1
ATOM 2530 N N . ARG A 1 351 ? -1.245 1.307 -7.267 1.00 95.06 351 ARG A N 1
ATOM 2531 C CA . ARG A 1 351 ? -1.434 2.501 -8.110 1.00 95.06 351 ARG A CA 1
ATOM 2532 C C . ARG A 1 351 ? -2.168 2.271 -9.425 1.00 95.06 351 ARG A C 1
ATOM 2534 O O . ARG A 1 351 ? -2.440 3.241 -10.130 1.00 95.06 351 ARG A O 1
ATOM 2541 N N . LEU A 1 352 ? -2.509 1.028 -9.759 1.00 95.19 352 LEU A N 1
ATOM 2542 C CA . LEU A 1 352 ? -3.220 0.732 -10.999 1.00 95.19 352 LEU A CA 1
ATOM 2543 C C . LEU A 1 352 ? -4.608 1.379 -11.008 1.00 95.19 352 LEU A C 1
ATOM 2545 O O . LEU A 1 352 ? -5.488 1.036 -10.215 1.00 95.19 352 LEU A O 1
ATOM 2549 N N . GLY A 1 353 ? -4.820 2.306 -11.941 1.00 90.38 353 GLY A N 1
ATOM 2550 C CA . GLY A 1 353 ? -6.075 3.039 -12.082 1.00 90.38 353 GLY A CA 1
ATOM 2551 C C . GLY A 1 353 ? -7.208 2.168 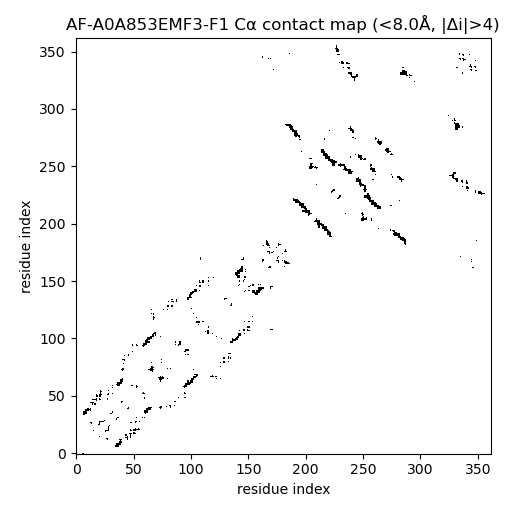-12.640 1.00 90.38 353 GLY A C 1
ATOM 2552 O O . GLY A 1 353 ? -6.959 1.085 -13.170 1.00 90.38 353 GLY A O 1
ATOM 2553 N N . PRO A 1 354 ? -8.474 2.619 -12.578 1.00 93.25 354 PRO A N 1
ATOM 2554 C CA . PRO A 1 354 ? -9.632 1.863 -13.076 1.00 93.25 354 PRO A CA 1
ATOM 2555 C C . PRO A 1 354 ? -9.629 1.645 -14.600 1.00 93.25 354 PRO A C 1
ATOM 2557 O O . PRO A 1 354 ? -10.383 0.814 -15.093 1.00 93.25 354 PRO A O 1
ATOM 2560 N N . ARG A 1 355 ? -8.779 2.367 -15.345 1.00 93.19 355 ARG A N 1
ATOM 2561 C CA . ARG A 1 355 ? -8.602 2.208 -16.798 1.00 93.19 355 ARG A CA 1
ATOM 2562 C C . ARG A 1 355 ? -7.936 0.889 -17.191 1.00 93.19 355 ARG A C 1
ATOM 2564 O O . ARG A 1 355 ? -8.119 0.444 -18.317 1.00 93.19 355 ARG A O 1
ATOM 2571 N N . VAL A 1 356 ? -7.191 0.271 -16.275 1.00 96.81 356 VAL A N 1
ATOM 2572 C CA . VAL A 1 356 ? -6.569 -1.038 -16.490 1.00 96.81 356 VAL A CA 1
ATOM 2573 C C . VAL A 1 356 ? -7.591 -2.122 -16.124 1.00 96.81 356 VAL A C 1
ATOM 2575 O O . VAL A 1 356 ? -7.955 -2.225 -14.946 1.00 96.81 356 VAL A O 1
ATOM 2578 N N . PRO A 1 357 ? -8.101 -2.921 -17.078 1.00 96.38 357 PRO A N 1
ATOM 2579 C CA . PRO A 1 357 ? -9.048 -3.986 -16.763 1.00 96.38 357 PRO A CA 1
ATOM 2580 C C . PRO A 1 357 ? -8.387 -5.057 -15.884 1.00 96.38 357 PRO A C 1
ATOM 2582 O O . PRO A 1 357 ? -7.218 -5.388 -16.067 1.00 96.38 357 PRO A O 1
ATOM 2585 N N . ARG A 1 358 ? -9.139 -5.603 -14.918 1.00 96.50 358 ARG A N 1
ATOM 2586 C CA . ARG A 1 358 ? -8.695 -6.740 -14.097 1.00 96.50 358 ARG A CA 1
ATOM 2587 C C . ARG A 1 358 ? -9.336 -8.017 -14.620 1.00 96.50 358 ARG A C 1
ATOM 2589 O O . ARG A 1 358 ? -10.560 -8.119 -14.643 1.00 96.50 358 ARG A O 1
ATOM 2596 N N . CYS A 1 359 ? -8.505 -8.986 -14.982 1.00 95.44 359 CYS A N 1
ATOM 2597 C CA . CYS A 1 359 ? -8.929 -10.341 -15.311 1.00 95.44 359 CYS A CA 1
ATOM 2598 C C . CYS A 1 359 ? -8.576 -11.258 -14.138 1.00 95.44 359 CYS A C 1
ATOM 2600 O O . CYS A 1 359 ? -7.433 -11.260 -13.685 1.00 95.44 359 CYS A O 1
ATOM 2602 N N . TYR A 1 360 ? -9.548 -12.023 -13.649 1.00 93.69 360 TYR A N 1
ATOM 2603 C CA . TYR A 1 360 ? -9.350 -12.970 -12.554 1.00 93.69 360 TYR A CA 1
ATOM 2604 C C . TYR A 1 360 ? -9.295 -14.379 -13.140 1.00 93.69 360 TYR A C 1
ATOM 2606 O O . TYR A 1 360 ? -10.283 -14.846 -13.704 1.00 93.69 360 TYR A O 1
ATOM 2614 N N . ALA A 1 361 ? -8.132 -15.026 -13.049 1.00 83.19 361 ALA A N 1
ATOM 2615 C CA . ALA A 1 361 ? -8.004 -16.444 -13.360 1.00 83.19 361 ALA A CA 1
ATOM 2616 C C . ALA A 1 361 ? -8.646 -17.252 -12.221 1.00 83.19 361 ALA A C 1
ATOM 2618 O O . ALA A 1 361 ? -8.373 -16.970 -11.051 1.00 83.19 361 ALA A O 1
ATOM 2619 N N . LEU A 1 362 ? -9.539 -18.179 -12.575 1.00 54.97 362 LEU A N 1
ATOM 2620 C CA . LEU A 1 362 ? -10.212 -19.085 -11.640 1.00 54.97 362 LEU A CA 1
ATOM 2621 C C . LEU A 1 362 ? -9.360 -20.316 -11.341 1.00 54.97 362 LEU A C 1
ATOM 2623 O O . LEU A 1 362 ? -8.699 -20.801 -12.288 1.00 54.97 362 LEU A O 1
#

InterPro domains:
  IPR000821 Alanine racemase [PR00992] (63-75)
  IPR000821 Alanine racemase [PR00992] (100-111)
  IPR000821 Alanine racemase [PR00992] (143-170)
  IPR000821 Alanine racemase [PR00992] (201-216)
  IPR000821 Alanine racemase [PR00992] (218-233)
  IPR000821 Alanine racemase [PR00992] (239-256)
  IPR000821 Alanine racemase [PTHR30511] (24-360)
  IPR000821 Alanine racemase [TIGR00492] (26-267)
  IPR001608 Alanine racemase, N-terminal [PF01168] (14-170)
  IPR009006 Alanine racemase/group IV decarboxylase, C-terminal [G3DSA:2.40.37.10] (172-362)
  IPR009006 Alanine racemase/group IV decarboxylase, C-terminal [SSF50621] (180-297)
  IPR009006 Alanine racemase/group IV decarboxylase, C-terminal [SSF50621] (326-360)
  IPR011079 Alanine racemase, C-terminal [PF00842] (185-296)
  IPR011079 Alanine racemase, C-terminal [SM01005] (185-361)
  IPR029066 PLP-binding barrel [G3DSA:3.20.20.10] (9-171)
  IPR029066 PLP-binding barrel [SSF51419] (22-186)

Foldseek 3Di:
DDPVDDAAEDEPQDQDALVQLLDPPRPLLVCVVVNHEYEDAALSSVSSNLSNLVSVVHAHEYEAAAELPQPDGHHYPVRLLVVLLSQLVSVVVSSYDYAYYEYEQNPLVPLPPCRVVSSVVSSVVSVVSNVVSVHDHPFYAYAECSCVQRPVVRCGRHYHYDVQVQLADQHVVVPGSVRVVGFHQDWDKFFWQFKDWDAFQCADDPPSPDTHNGTFIKTKGQAAVLQQQDQLQECQQWKFWFADIWGFYGTGDNGITMITQGHQADPVRHGDDRPDGGRTMIIRAGGLVVLVPVQDDDDDDDDDDDDDDDDDDDDDDDDDDPPDDRRTHRGHHLQSRCVSNVHGSCSRVPRRDPVDDDDHDD

Nearest PDB structures (foldseek):
  1vfh-assembly1_A  TM=9.638E-01  e=6.731E-35  Streptomyces lavendulae
  5fac-assembly2_C  TM=9.528E-01  e=6.731E-35  Streptomyces coelicolor A3(2)
  1xfc-assembly1_B  TM=9.500E-01  e=1.669E-27  Mycobacterium tuberculosis
  4wr3-assembly2_D  TM=8.787E-01  e=1.677E-23  Escherichia coli
  2vd9-assembly1_B  TM=8.792E-01  e=2.275E-23  Bacillus anthracis str. Ames

Radius of gyration: 28.31 Å; Cα contacts (8 Å, |Δi|>4): 727; chains: 1; bounding box: 61×69×76 Å